Protein AF-A0A812JAU9-F1 (afdb_monomer)

Mean predicted aligned error: 12.23 Å

Sequence (195 aa):
MDESQRGIEGPLLQGIVLVNVAEMLPPRCAMQLSHWSRSARLAVASAGQHLDLGSGCVSGKKTCITWRERLLEMEMQSQLLTKLLSGGSLTKNECKRVCTAAARHLRREENIVALTAPVVVVGSLRGELQDLLTIFRISGPVPETSYLFLGDYTVSGPDPCGTLVLLLLLKARFPSRVTLLRGRHEQRQMTQEGA

Nearest PDB structures (foldseek):
  8rbx-assembly1_q  TM=9.673E-01  e=9.646E-10  Homo sapiens
  7k36-assembly1_C  TM=9.483E-01  e=9.093E-10  Homo sapiens
  3p71-assembly1_C  TM=9.468E-01  e=2.206E-09  Homo sapiens
  7nzm-assembly1_B  TM=9.480E-01  e=9.110E-09  Oryctolagus cuniculus
  6zeg-assembly1_A  TM=8.879E-01  e=2.083E-08  Homo sapiens

pLDDT: mean 74.86, std 18.29, range [29.02, 94.19]

Solvent-accessible surface area (backbone atoms only — not comparable to full-atom values): 11662 Å² total; per-residue (Å²): 141,82,89,86,82,78,83,77,90,60,68,92,63,73,71,70,58,69,82,54,71,79,80,56,60,55,68,61,64,67,63,39,61,90,74,54,50,74,65,60,52,49,52,51,61,70,40,46,89,40,44,39,77,86,67,21,23,51,71,86,41,77,75,50,84,28,72,67,57,52,49,54,53,51,50,52,51,51,55,52,47,54,40,46,74,74,72,46,83,79,52,73,68,56,49,53,50,37,51,54,50,20,50,59,53,62,73,71,53,62,97,74,79,89,81,72,82,76,66,48,78,40,65,70,52,32,4,41,47,67,58,56,55,48,48,36,66,74,67,44,50,72,79,85,36,28,38,39,37,56,22,32,45,65,76,77,33,94,38,25,64,61,33,48,51,52,52,32,40,47,30,51,74,37,58,92,36,35,44,79,45,81,32,76,57,79,35,76,72,61,62,58,78,77,112

Radius of gyration: 20.96 Å; Cα contacts (8 Å, |Δi|>4): 197; chains: 1; bounding box: 63×37×67 Å

Foldseek 3Di:
DDDPDDPPPDDLCPPVPPPDPVVDDDCCVVVVVVPDDPVVVVVCVVQVVQDDQPQCGGNNHNDDQHPVNVVVLLVLLSVVLVCLSVVHDDDPVSLVSLQVLLVVLVVPDDLDDDDDDDEDEAEAPQQAVVVVSVCCVVQHHPPVHAYEYAENQHHHYPGSPSRVSSLSSSCSNCVNRYHYDYDPCPDPVNVPVPD

Secondary structure (DSSP, 8-state):
-----------TTTT-----GGGS--HHHHTTGGG--HHHHHHHHHHTTTEETTTTEETTEE-S--HHHHHHHHHHHHHHHHHHHTTPPPPHHHHHHHHHHHHHHHTTS-SS---PSSEEEE---TT-HHHHHHHHHHH--TTTSEEEE-S--SSS-S-HHHHHHHHHHHHHH-TTTEEE---STTSHHHHHTT-

Structure (mmCIF, N/CA/C/O backbone):
data_AF-A0A812JAU9-F1
#
_entry.id   AF-A0A812JAU9-F1
#
loop_
_atom_site.group_PDB
_atom_site.id
_atom_site.type_symbol
_atom_site.label_atom_id
_atom_site.label_alt_id
_atom_site.label_comp_id
_atom_site.label_asym_id
_atom_site.label_entity_id
_atom_site.label_seq_id
_atom_site.pdbx_PDB_ins_code
_atom_site.Cartn_x
_atom_site.Cartn_y
_atom_site.Cartn_z
_atom_site.occupancy
_atom_site.B_iso_or_equiv
_atom_site.auth_seq_id
_atom_site.auth_comp_id
_atom_site.auth_asym_id
_atom_site.auth_atom_id
_atom_site.pdbx_PDB_model_num
ATOM 1 N N . MET A 1 1 ? 15.087 12.339 -36.860 1.00 34.94 1 MET A N 1
ATOM 2 C CA . MET A 1 1 ? 15.530 13.637 -36.313 1.00 34.94 1 MET A CA 1
ATOM 3 C C . MET A 1 1 ? 14.503 14.631 -36.822 1.00 34.94 1 MET A C 1
ATOM 5 O O . MET A 1 1 ? 14.448 14.816 -38.021 1.00 34.94 1 MET A O 1
ATOM 9 N N . ASP A 1 2 ? 13.557 15.151 -36.062 1.00 30.41 2 ASP A N 1
ATOM 10 C CA . ASP A 1 2 ? 13.504 15.416 -34.632 1.00 30.41 2 ASP A CA 1
ATOM 11 C C . ASP A 1 2 ? 12.015 15.613 -34.282 1.00 30.41 2 ASP A C 1
ATOM 13 O O . ASP A 1 2 ? 11.337 16.397 -34.942 1.00 30.41 2 ASP A O 1
ATOM 17 N N . GLU A 1 3 ? 11.484 14.862 -33.318 1.00 29.02 3 GLU A N 1
ATOM 18 C CA . GLU A 1 3 ? 10.102 15.017 -32.829 1.00 29.02 3 GLU A CA 1
ATOM 19 C C . GLU A 1 3 ? 10.104 15.167 -31.298 1.00 29.02 3 GLU A C 1
ATOM 21 O O . GLU A 1 3 ? 9.250 14.655 -30.578 1.00 29.02 3 GLU A O 1
ATOM 26 N N . SER A 1 4 ? 11.112 15.878 -30.783 1.00 37.53 4 SER A N 1
ATOM 27 C CA . SER A 1 4 ? 11.196 16.284 -29.382 1.00 37.53 4 SER A CA 1
ATOM 28 C C . SER A 1 4 ? 10.670 17.706 -29.238 1.00 37.53 4 SER A C 1
ATOM 30 O O . SER A 1 4 ? 11.412 18.643 -29.497 1.00 37.53 4 SER A O 1
ATOM 32 N N . GLN A 1 5 ? 9.397 17.860 -28.850 1.00 38.12 5 GLN A N 1
ATOM 33 C CA . GLN A 1 5 ? 8.854 18.976 -28.043 1.00 38.12 5 GLN A CA 1
ATOM 34 C C . GLN A 1 5 ? 7.314 18.944 -28.029 1.00 38.12 5 GLN A C 1
ATOM 36 O O . GLN A 1 5 ? 6.627 19.785 -28.602 1.00 38.12 5 GLN A O 1
ATOM 41 N N . ARG A 1 6 ? 6.741 17.978 -27.309 1.00 32.03 6 ARG A N 1
ATOM 42 C CA . ARG A 1 6 ? 5.454 18.183 -26.625 1.00 32.03 6 ARG A CA 1
ATOM 43 C C . ARG A 1 6 ? 5.623 17.744 -25.179 1.00 32.03 6 ARG A C 1
ATOM 45 O O . ARG A 1 6 ? 5.208 16.660 -24.787 1.00 32.03 6 ARG A O 1
ATOM 52 N N . GLY A 1 7 ? 6.303 18.586 -24.404 1.00 31.39 7 GLY A N 1
ATOM 53 C CA . GLY A 1 7 ? 6.261 18.519 -22.948 1.00 31.39 7 GLY A CA 1
ATOM 54 C C . GLY A 1 7 ? 4.857 18.902 -22.504 1.00 31.39 7 GLY A C 1
ATOM 55 O O . GLY A 1 7 ? 4.537 20.078 -22.382 1.00 31.39 7 GLY A O 1
ATOM 56 N N . ILE A 1 8 ? 3.993 17.900 -22.368 1.00 38.84 8 ILE A N 1
ATOM 57 C CA . ILE A 1 8 ? 2.648 18.046 -21.824 1.00 38.84 8 ILE A CA 1
ATOM 58 C C . ILE A 1 8 ? 2.821 18.235 -20.314 1.00 38.84 8 ILE A C 1
ATOM 60 O O . ILE A 1 8 ? 2.934 17.268 -19.563 1.00 38.84 8 ILE A O 1
ATOM 64 N N . GLU A 1 9 ? 2.892 19.491 -19.876 1.00 37.59 9 GLU A N 1
ATOM 65 C CA . GLU A 1 9 ? 2.750 19.867 -18.469 1.00 37.59 9 GLU A CA 1
ATOM 66 C C . GLU A 1 9 ? 1.295 19.635 -18.044 1.00 37.59 9 GLU A C 1
ATOM 68 O O . GLU A 1 9 ? 0.439 20.513 -18.115 1.00 37.59 9 GLU A O 1
ATOM 73 N N . GLY A 1 10 ? 0.993 18.397 -17.663 1.00 43.00 10 GLY A N 1
ATOM 74 C CA . GLY A 1 10 ? -0.295 18.006 -17.108 1.00 43.00 10 GLY A CA 1
ATOM 75 C C . GLY A 1 10 ? -0.146 17.500 -15.673 1.00 43.00 10 GLY A C 1
ATOM 76 O O . GLY A 1 10 ? 0.847 16.842 -15.357 1.00 43.00 10 GLY A O 1
ATOM 77 N N . PRO A 1 11 ? -1.152 17.748 -14.813 1.00 38.75 11 PRO A N 1
ATOM 78 C CA . PRO A 1 11 ? -1.451 17.042 -13.590 1.00 38.75 11 PRO A CA 1
ATOM 79 C C . PRO A 1 11 ? -0.808 15.679 -13.397 1.00 38.75 11 PRO A C 1
ATOM 81 O O . PRO A 1 11 ? -1.420 14.742 -13.900 1.00 38.75 11 PRO A O 1
ATOM 84 N N . LEU A 1 12 ? 0.329 15.505 -12.705 1.00 48.12 12 LEU A N 1
ATOM 85 C CA . LEU A 1 12 ? 0.995 14.189 -12.676 1.00 48.12 12 LEU A CA 1
ATOM 86 C C . LEU A 1 12 ? 0.082 13.039 -12.232 1.00 48.12 12 LEU A C 1
ATOM 88 O O . LEU A 1 12 ? 0.349 11.911 -12.632 1.00 48.12 12 LEU A O 1
ATOM 92 N N . LEU A 1 13 ? -0.992 13.329 -11.484 1.00 46.22 13 LEU A N 1
ATOM 93 C CA . LEU A 1 13 ? -2.126 12.441 -11.227 1.00 46.22 13 LEU A CA 1
ATOM 94 C C . LEU A 1 13 ? -3.420 13.262 -11.025 1.00 46.22 13 LEU A C 1
ATOM 96 O O . LEU A 1 13 ? -3.903 13.408 -9.905 1.00 46.22 13 LEU A O 1
ATOM 100 N N . GLN A 1 14 ? -4.011 13.790 -12.104 1.00 40.31 14 GLN A N 1
ATOM 101 C CA . GLN A 1 14 ? -5.352 14.417 -12.066 1.00 40.31 14 GLN A CA 1
ATOM 102 C C . GLN A 1 14 ? -6.484 13.438 -11.677 1.00 40.31 14 GLN A C 1
ATOM 104 O O . GLN A 1 14 ? -7.593 13.882 -11.404 1.00 40.31 14 GLN A O 1
ATOM 109 N N . GLY A 1 15 ? -6.206 12.128 -11.617 1.00 39.31 15 GLY A N 1
ATOM 110 C CA . GLY A 1 15 ? -7.164 11.064 -11.290 1.00 39.31 15 GLY A CA 1
ATOM 111 C C . GLY A 1 15 ? -7.141 10.560 -9.842 1.00 39.31 15 GLY A C 1
ATOM 112 O O . GLY A 1 15 ? -8.012 9.782 -9.474 1.00 39.31 15 GLY A O 1
ATOM 113 N N . ILE A 1 16 ? -6.236 11.035 -8.970 1.00 42.81 16 ILE A N 1
ATOM 114 C CA . ILE A 1 16 ? -6.429 10.873 -7.509 1.00 42.81 16 ILE A CA 1
ATOM 115 C C . ILE A 1 16 ? -7.406 11.965 -7.048 1.00 42.81 16 ILE A C 1
ATOM 117 O O . ILE A 1 16 ? -7.156 12.745 -6.130 1.00 42.81 16 ILE A O 1
ATOM 121 N N . VAL A 1 17 ? -8.538 12.072 -7.739 1.00 38.12 17 VAL A N 1
ATOM 122 C CA . VAL A 1 17 ? -9.690 12.772 -7.200 1.00 38.12 17 VAL A CA 1
ATOM 123 C C . VAL A 1 17 ? -10.157 11.890 -6.059 1.00 38.12 17 VAL A C 1
ATOM 125 O O . VAL A 1 17 ? -10.558 10.752 -6.286 1.00 38.12 17 VAL A O 1
ATOM 128 N N . LEU A 1 18 ? -9.984 12.402 -4.836 1.00 39.22 18 LEU A N 1
ATOM 129 C CA . LEU A 1 18 ? -10.716 12.042 -3.623 1.00 39.22 18 LEU A CA 1
ATOM 130 C C . LEU A 1 18 ? -11.689 10.890 -3.869 1.00 39.22 18 LEU A C 1
ATOM 132 O O . LEU A 1 18 ? -12.801 11.126 -4.343 1.00 39.22 18 LEU A O 1
ATOM 136 N N . VAL A 1 19 ? -11.284 9.655 -3.540 1.00 37.81 19 VAL A N 1
ATOM 137 C CA . VAL A 1 19 ? -12.273 8.589 -3.368 1.00 37.81 19 VAL A CA 1
ATOM 138 C C . VAL A 1 19 ? -13.296 9.155 -2.415 1.00 37.81 19 VAL A C 1
ATOM 140 O O . VAL A 1 19 ? -12.980 9.513 -1.275 1.00 37.81 19 VAL A O 1
ATOM 143 N N . ASN A 1 20 ? -14.477 9.343 -2.980 1.00 35.56 20 ASN A N 1
ATOM 144 C CA . ASN A 1 20 ? -15.543 10.116 -2.416 1.00 35.56 20 ASN A CA 1
ATOM 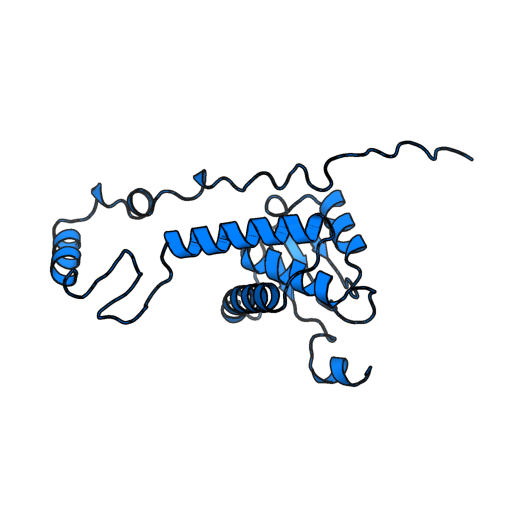145 C C . ASN A 1 20 ? -15.782 9.573 -1.007 1.00 35.56 20 ASN A C 1
ATOM 147 O O . ASN A 1 20 ? -16.047 8.383 -0.829 1.00 35.56 20 ASN A O 1
ATOM 151 N N . VAL A 1 21 ? -15.726 10.440 0.004 1.00 41.38 21 VAL A N 1
ATOM 152 C CA . VAL A 1 21 ? -16.226 10.105 1.349 1.00 41.38 21 VAL A CA 1
ATOM 153 C C . VAL A 1 21 ? -17.669 9.559 1.251 1.00 41.38 21 VAL A C 1
ATOM 155 O O . VAL A 1 21 ? -18.113 8.817 2.120 1.00 41.38 21 VAL A O 1
ATOM 158 N N . ALA A 1 22 ? -18.362 9.846 0.139 1.00 33.91 22 ALA A N 1
ATOM 159 C CA . ALA A 1 22 ? -19.663 9.322 -0.250 1.00 33.91 22 ALA A CA 1
ATOM 160 C C . ALA A 1 22 ? -19.777 7.789 -0.414 1.00 33.91 22 ALA A C 1
ATOM 162 O O . ALA A 1 22 ? -20.894 7.292 -0.307 1.00 33.91 22 ALA A O 1
ATOM 163 N N . GLU A 1 23 ? -18.698 7.016 -0.619 1.00 39.78 23 GLU A N 1
ATOM 164 C CA . GLU A 1 23 ? -18.815 5.539 -0.590 1.00 39.78 23 GLU A CA 1
ATOM 165 C C . GLU A 1 23 ? -18.974 4.983 0.837 1.00 39.78 23 GLU A C 1
ATOM 167 O O . GLU A 1 23 ? -19.338 3.822 1.026 1.00 39.78 23 GLU A O 1
ATOM 172 N N . MET A 1 24 ? -18.757 5.806 1.868 1.00 46.34 24 MET A N 1
ATOM 173 C CA . MET A 1 24 ? -18.984 5.416 3.254 1.00 46.34 24 MET A CA 1
ATOM 174 C C . MET A 1 24 ? -20.307 5.991 3.747 1.00 46.34 24 MET A C 1
ATOM 176 O O . MET A 1 24 ? -20.386 7.114 4.245 1.00 46.34 24 MET A O 1
ATOM 180 N N . LEU A 1 25 ? -21.360 5.173 3.649 1.00 44.84 25 LEU A N 1
ATOM 181 C CA . LEU A 1 25 ? -22.587 5.370 4.419 1.00 44.84 25 LEU A CA 1
ATOM 182 C C . LEU A 1 25 ? -22.202 5.694 5.876 1.00 44.84 25 LEU A C 1
ATOM 184 O O . LEU A 1 25 ? -21.430 4.936 6.475 1.00 44.84 25 LEU A O 1
ATOM 188 N N . PRO A 1 26 ? -22.730 6.778 6.479 1.00 48.69 26 PRO A N 1
ATOM 189 C CA . PRO A 1 26 ? -22.529 7.054 7.896 1.00 48.69 26 PRO A CA 1
ATOM 190 C C . PRO A 1 26 ? -22.822 5.788 8.710 1.00 48.69 26 PRO A C 1
ATOM 192 O O . PRO A 1 26 ? -23.756 5.067 8.349 1.00 48.69 26 PRO A O 1
ATOM 195 N N . PRO A 1 27 ? -22.126 5.509 9.830 1.00 51.91 27 PRO A N 1
ATOM 196 C CA . PRO A 1 27 ? -22.365 4.304 10.628 1.00 51.91 27 PRO A CA 1
ATOM 197 C C . PRO A 1 27 ? -23.840 4.093 10.976 1.00 51.91 27 PRO A C 1
ATOM 199 O O . PRO A 1 27 ? -24.288 2.961 11.073 1.00 51.91 27 PRO A O 1
ATOM 202 N N . ARG A 1 28 ? -24.627 5.170 11.095 1.00 50.56 28 ARG A N 1
ATOM 203 C CA . ARG A 1 28 ? -26.080 5.087 11.298 1.00 50.56 28 ARG A CA 1
ATOM 204 C C . ARG A 1 28 ? -26.827 4.450 10.119 1.00 50.56 28 ARG A C 1
ATOM 206 O O . ARG A 1 28 ? -27.737 3.659 10.356 1.00 50.56 28 ARG A O 1
ATOM 213 N N . CYS A 1 29 ? -26.439 4.777 8.888 1.00 45.62 29 CYS A N 1
ATOM 214 C CA . CYS A 1 29 ? -27.017 4.227 7.664 1.00 45.62 29 CYS A CA 1
ATOM 215 C C . CYS A 1 29 ? -26.462 2.828 7.359 1.00 45.62 29 CYS A C 1
ATOM 217 O O . CYS A 1 29 ? -27.238 1.939 7.029 1.00 45.62 29 CYS A O 1
ATOM 219 N N . ALA A 1 30 ? -25.155 2.604 7.551 1.00 53.41 30 ALA A N 1
ATOM 220 C CA . ALA A 1 30 ? -24.533 1.287 7.380 1.00 53.41 30 ALA A CA 1
ATOM 221 C C . ALA A 1 30 ? -25.034 0.260 8.412 1.00 53.41 30 ALA A C 1
ATOM 223 O O . ALA A 1 30 ? -25.255 -0.898 8.075 1.00 53.41 30 ALA A O 1
ATOM 224 N N . MET A 1 31 ? -25.259 0.681 9.663 1.00 55.97 31 MET A N 1
ATOM 225 C CA . MET A 1 31 ? -25.824 -0.185 10.704 1.00 55.97 31 MET A CA 1
ATOM 226 C C . MET A 1 31 ? -27.353 -0.258 10.677 1.00 55.97 31 MET A C 1
ATOM 228 O O . MET A 1 31 ? -27.911 -0.985 11.494 1.00 55.97 31 MET A O 1
ATOM 232 N N . GLN A 1 32 ? -28.040 0.486 9.798 1.00 61.34 32 GLN A N 1
ATOM 233 C CA . GLN A 1 32 ? -29.505 0.477 9.705 1.00 61.34 32 GLN A CA 1
ATOM 234 C C . GLN A 1 32 ? -30.191 0.656 11.076 1.00 61.34 32 GLN A C 1
ATOM 236 O O . GLN A 1 32 ? -31.134 -0.058 11.408 1.00 61.34 32 GLN A O 1
ATOM 241 N N . LEU A 1 33 ? -29.717 1.594 11.910 1.00 56.34 33 LEU A N 1
ATOM 242 C CA . LEU A 1 33 ? -30.161 1.734 13.315 1.00 56.34 33 LEU A CA 1
ATOM 243 C C . LEU A 1 33 ? -31.684 1.933 13.474 1.00 56.34 33 LEU A C 1
ATOM 245 O O . LEU A 1 33 ? -32.255 1.585 14.510 1.00 56.34 33 LEU A O 1
ATOM 249 N N . SER A 1 34 ? -32.354 2.456 12.445 1.00 60.12 34 SER A N 1
ATOM 250 C CA . SER A 1 34 ? -33.817 2.555 12.349 1.00 60.12 34 SER A CA 1
ATOM 251 C C . SER A 1 34 ? -34.521 1.189 12.359 1.00 60.12 34 SER A C 1
ATOM 253 O O . SER A 1 34 ? -35.609 1.067 12.919 1.00 60.12 34 SER A O 1
ATOM 255 N N . HIS A 1 35 ? -33.887 0.152 11.808 1.00 64.38 35 HIS A N 1
ATOM 256 C CA . HIS A 1 35 ? -34.428 -1.203 11.646 1.00 64.38 35 HIS A CA 1
ATOM 257 C C . HIS A 1 35 ? -34.080 -2.149 12.801 1.00 64.38 35 HIS A C 1
ATOM 259 O O . HIS A 1 35 ? -34.503 -3.303 12.806 1.00 64.38 35 HIS A O 1
ATOM 265 N N . TRP A 1 36 ? -33.320 -1.685 13.795 1.00 69.56 36 TRP A N 1
ATOM 266 C CA . TRP A 1 36 ? -32.943 -2.531 14.923 1.00 69.56 36 TRP A CA 1
ATOM 267 C C . TRP A 1 36 ? -34.173 -3.005 15.695 1.00 69.56 36 TRP A C 1
ATOM 269 O O . TRP A 1 36 ? -35.093 -2.232 15.981 1.00 69.56 36 TRP A O 1
ATOM 279 N N . SER A 1 37 ? -34.172 -4.282 16.081 1.00 75.19 37 SER A N 1
ATOM 280 C CA . SER A 1 37 ? -35.208 -4.825 16.953 1.00 75.19 37 SER A CA 1
ATOM 281 C C . SER A 1 37 ? -35.209 -4.087 18.298 1.00 75.19 37 SER A C 1
ATOM 283 O O . SER A 1 37 ? -34.190 -3.551 18.753 1.00 75.19 37 SER A O 1
ATOM 285 N N . ARG A 1 38 ? -36.367 -4.057 18.970 1.00 71.62 38 ARG A N 1
ATOM 286 C CA . ARG A 1 38 ? -36.499 -3.443 20.303 1.00 71.62 38 ARG A CA 1
ATOM 287 C C . ARG A 1 38 ? -35.478 -4.024 21.292 1.00 71.62 38 ARG A C 1
ATOM 289 O O . ARG A 1 38 ? -34.911 -3.273 22.078 1.00 71.62 38 ARG A O 1
ATOM 296 N N . SER A 1 39 ? -35.195 -5.320 21.190 1.00 71.50 39 SER A N 1
ATOM 297 C CA . SER A 1 39 ? -34.214 -6.041 22.006 1.00 71.50 39 SER A CA 1
ATOM 298 C C . SER A 1 39 ? -32.786 -5.541 21.780 1.00 71.50 39 SER A C 1
ATOM 300 O O . SER A 1 39 ? -32.069 -5.295 22.744 1.00 71.50 39 SER A O 1
ATOM 302 N N . ALA A 1 40 ? -32.384 -5.316 20.525 1.00 67.75 40 ALA A N 1
ATOM 303 C CA . ALA A 1 40 ? -31.050 -4.812 20.201 1.00 67.75 40 ALA A CA 1
ATOM 304 C C . ALA A 1 40 ? -30.847 -3.370 20.702 1.00 67.75 40 ALA A C 1
ATOM 306 O O . ALA A 1 40 ? -29.791 -3.038 21.238 1.00 67.75 40 ALA A O 1
ATOM 307 N N . ARG A 1 41 ? -31.885 -2.524 20.610 1.00 69.62 41 ARG A N 1
ATOM 308 C CA . ARG A 1 41 ? -31.857 -1.166 21.180 1.00 69.62 41 ARG A CA 1
ATOM 309 C C . ARG A 1 41 ? -31.737 -1.175 22.704 1.00 69.62 41 ARG A C 1
ATOM 311 O O . ARG A 1 41 ? -30.939 -0.417 23.246 1.00 69.62 41 ARG A O 1
ATOM 318 N N . LEU A 1 42 ? -32.495 -2.035 23.388 1.00 70.25 42 LEU A N 1
ATOM 319 C CA . LEU A 1 42 ? -32.425 -2.169 24.846 1.00 70.25 42 LEU A CA 1
ATOM 320 C C . LEU A 1 42 ? -31.075 -2.730 25.307 1.00 70.25 42 LEU A C 1
ATOM 322 O O . LEU A 1 42 ? -30.547 -2.238 26.294 1.00 70.25 42 LEU A O 1
ATOM 326 N N . ALA A 1 43 ? -30.489 -3.677 24.570 1.00 69.06 43 ALA A N 1
ATOM 327 C CA . ALA A 1 43 ? -29.162 -4.216 24.864 1.00 69.06 43 ALA A CA 1
ATOM 328 C C . ALA A 1 43 ? -28.055 -3.153 24.743 1.00 69.06 43 ALA A C 1
ATOM 330 O O . ALA A 1 43 ? -27.166 -3.086 25.589 1.00 69.06 43 ALA A O 1
ATOM 331 N N . VAL A 1 44 ? -28.116 -2.280 23.729 1.00 69.94 44 VAL A N 1
ATOM 332 C CA . VAL A 1 44 ? -27.178 -1.147 23.607 1.00 69.94 44 VAL A CA 1
ATOM 333 C C . VAL A 1 44 ? -27.414 -0.115 24.707 1.00 69.94 44 VAL A C 1
ATOM 335 O O . VAL A 1 44 ? -26.452 0.386 25.280 1.00 69.94 44 VAL A O 1
ATOM 338 N N . ALA A 1 45 ? -28.674 0.176 25.045 1.00 68.44 45 ALA A N 1
ATOM 339 C CA . ALA A 1 45 ? -29.009 1.093 26.132 1.00 68.44 45 ALA A CA 1
ATOM 340 C C . ALA A 1 45 ? -28.539 0.564 27.500 1.00 68.44 45 ALA A C 1
ATOM 342 O O . ALA A 1 45 ? -27.982 1.328 28.284 1.00 68.44 45 ALA A O 1
ATOM 343 N N . SER A 1 46 ? -28.683 -0.740 27.766 1.00 67.31 46 SER A N 1
ATOM 344 C CA . SER A 1 46 ? -28.175 -1.374 28.988 1.00 67.31 46 SER A CA 1
ATOM 345 C C . SER A 1 46 ? -26.650 -1.454 29.004 1.00 67.31 46 SER A C 1
ATOM 347 O O . SER A 1 46 ? -26.037 -1.296 30.054 1.00 67.31 46 SER A O 1
ATOM 349 N N . ALA A 1 47 ? -26.021 -1.652 27.841 1.00 66.62 47 ALA A N 1
ATOM 350 C CA . ALA A 1 47 ? -24.569 -1.611 27.703 1.00 66.62 47 ALA A CA 1
ATOM 351 C C . ALA A 1 47 ? -24.000 -0.185 27.798 1.00 66.62 47 ALA A C 1
ATOM 353 O O . ALA A 1 47 ? -22.803 -0.039 28.024 1.00 66.62 47 ALA A O 1
ATOM 354 N N . GLY A 1 48 ? -24.825 0.860 27.663 1.00 64.12 48 GLY A N 1
ATOM 355 C CA . GLY A 1 48 ? -24.400 2.262 27.590 1.00 64.12 48 GLY A CA 1
ATOM 356 C C . GLY A 1 48 ? -23.579 2.762 28.784 1.00 64.12 48 GLY A C 1
ATOM 357 O O . GLY A 1 48 ? -22.788 3.681 28.617 1.00 64.12 48 GLY A O 1
ATOM 358 N N . GLN A 1 49 ? -23.687 2.132 29.961 1.00 66.12 49 GLN A N 1
ATOM 359 C CA . GLN A 1 49 ? -22.832 2.455 31.118 1.00 66.12 49 GLN A CA 1
ATOM 360 C C . GLN A 1 49 ? -21.373 1.999 30.938 1.00 66.12 49 GLN A C 1
ATOM 362 O O . GLN A 1 49 ? -20.467 2.557 31.549 1.00 66.12 49 GLN A O 1
ATOM 367 N N . HIS A 1 50 ? -21.138 1.009 30.075 1.00 69.62 50 HIS A N 1
ATOM 368 C CA . HIS A 1 50 ? -19.814 0.479 29.757 1.00 69.62 50 HIS A CA 1
ATOM 369 C C . HIS A 1 50 ? -19.415 0.710 28.290 1.00 69.62 50 HIS A C 1
ATOM 371 O O . HIS A 1 50 ? -18.265 0.472 27.947 1.00 69.62 50 HIS A O 1
ATOM 377 N N . LEU A 1 51 ? -20.309 1.154 27.406 1.00 67.19 51 LEU A N 1
ATOM 378 C CA . LEU A 1 51 ? -20.069 1.236 25.963 1.00 67.19 51 LEU A CA 1
ATOM 379 C C . LEU A 1 51 ? -19.925 2.694 25.501 1.00 67.19 51 LEU A C 1
ATOM 381 O O . LEU A 1 51 ? -20.916 3.413 25.395 1.00 67.19 51 LEU A O 1
ATOM 385 N N . ASP A 1 52 ? -18.710 3.111 25.147 1.00 69.94 52 ASP A N 1
ATOM 386 C CA . ASP A 1 52 ? -18.461 4.398 24.493 1.00 69.94 52 ASP A CA 1
ATOM 387 C C . ASP A 1 52 ? -18.244 4.198 22.987 1.00 69.94 52 ASP A C 1
ATOM 389 O O . ASP A 1 52 ? -17.153 3.872 22.510 1.00 69.94 52 ASP A O 1
ATOM 393 N N . LEU A 1 53 ? -19.313 4.420 22.220 1.00 65.38 53 LEU A N 1
ATOM 394 C CA . LEU A 1 53 ? -19.307 4.337 20.758 1.00 65.38 53 LEU A CA 1
ATOM 395 C C . LEU A 1 53 ? -18.474 5.448 20.093 1.00 65.38 53 LEU A C 1
ATOM 397 O O . LEU A 1 53 ? -18.038 5.276 18.954 1.00 65.38 53 LEU A O 1
ATOM 401 N N . GLY A 1 54 ? -18.259 6.581 20.772 1.00 66.75 54 GLY A N 1
ATOM 402 C CA . GLY A 1 54 ? -17.496 7.715 20.247 1.00 66.75 54 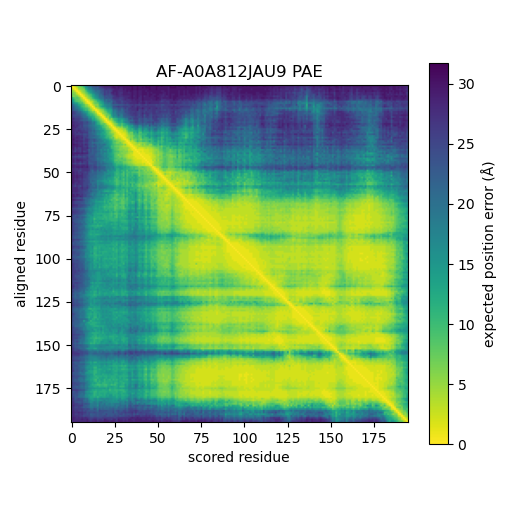GLY A CA 1
ATOM 403 C C . GLY A 1 54 ? -15.991 7.452 20.220 1.00 66.75 54 GLY A C 1
ATOM 404 O O . GLY A 1 54 ? -15.307 7.895 19.295 1.00 66.75 54 GLY A O 1
ATOM 405 N N . SER A 1 55 ? -15.497 6.686 21.195 1.00 67.56 55 SER A N 1
ATOM 406 C CA . SER A 1 55 ? -14.093 6.269 21.307 1.00 67.56 55 SER A CA 1
ATOM 407 C C . SER A 1 55 ? -13.844 4.793 20.957 1.00 67.56 55 SER A C 1
ATOM 409 O O . SER A 1 55 ? -12.690 4.368 20.890 1.00 67.56 55 SER A O 1
ATOM 411 N N . GLY A 1 56 ? -14.899 4.007 20.703 1.00 71.19 56 GLY A N 1
ATOM 412 C CA . GLY A 1 56 ? -14.790 2.575 20.397 1.00 71.19 56 GLY A CA 1
ATOM 413 C C . GLY A 1 56 ? -14.380 1.734 21.612 1.00 71.19 56 GLY A C 1
ATOM 414 O O . GLY A 1 56 ? -13.731 0.686 21.474 1.00 71.19 56 GLY A O 1
ATOM 415 N N . CYS A 1 57 ? -14.707 2.211 22.814 1.00 75.75 57 CYS A N 1
ATOM 416 C CA . CYS A 1 57 ? -14.301 1.593 24.068 1.00 75.75 57 CYS A CA 1
ATOM 417 C C . CYS A 1 57 ? -15.441 0.802 24.711 1.00 75.75 57 CYS A C 1
ATOM 419 O O . CYS A 1 57 ? -16.587 1.244 24.749 1.00 75.75 57 CYS A O 1
ATOM 421 N N . VAL A 1 58 ? -15.098 -0.360 25.269 1.00 77.81 58 VAL A N 1
ATOM 422 C CA . VAL A 1 58 ? -15.984 -1.160 26.121 1.00 77.81 58 VAL A CA 1
ATOM 423 C C . VAL A 1 58 ? -15.320 -1.310 27.483 1.00 77.81 58 VAL A C 1
ATOM 425 O O . VAL A 1 58 ? -14.201 -1.807 27.592 1.00 77.81 58 VAL A O 1
ATOM 428 N N . SER A 1 59 ? -15.988 -0.835 28.527 1.00 79.56 59 SER A N 1
ATOM 429 C CA . SER A 1 59 ? -15.518 -0.770 29.908 1.00 79.56 59 SER A CA 1
ATOM 430 C C . SER A 1 59 ? -14.121 -0.144 30.033 1.00 79.56 59 SER A C 1
ATOM 432 O O . SER A 1 59 ? -13.251 -0.678 30.720 1.00 79.56 59 SER A O 1
ATOM 434 N N . GLY A 1 60 ? -13.879 0.953 29.304 1.00 75.94 60 GLY A N 1
ATOM 435 C CA . GLY A 1 60 ? -12.595 1.668 29.275 1.00 75.94 60 GLY A CA 1
ATOM 436 C C . GLY A 1 60 ? -11.491 1.009 28.435 1.00 75.94 60 GLY A C 1
ATOM 437 O O . GLY A 1 60 ? -10.420 1.589 28.280 1.00 75.94 60 GLY A O 1
ATOM 438 N N . LYS A 1 61 ? -11.727 -0.176 27.854 1.00 77.19 61 LYS A N 1
ATOM 439 C CA . LYS A 1 61 ? -10.778 -0.839 26.947 1.00 77.19 61 LYS A CA 1
ATOM 440 C C . LYS A 1 61 ? -11.123 -0.514 25.501 1.00 77.19 61 LYS A C 1
ATOM 442 O O . LYS A 1 61 ? -12.253 -0.738 25.071 1.00 77.19 61 LYS A O 1
ATOM 447 N N . LYS A 1 62 ? -10.144 -0.036 24.731 1.00 77.19 62 LYS A N 1
ATOM 448 C CA . LYS A 1 62 ? -10.320 0.203 23.296 1.00 77.19 62 LYS A CA 1
ATOM 449 C C . LYS A 1 62 ? -10.444 -1.131 22.568 1.00 77.19 62 LYS A C 1
ATOM 451 O O . LYS A 1 62 ? -9.497 -1.913 22.537 1.00 77.19 62 LYS A O 1
ATOM 456 N N . THR A 1 63 ? -11.618 -1.388 22.006 1.00 76.81 63 THR A N 1
ATOM 457 C CA . THR A 1 63 ? -11.919 -2.658 21.324 1.00 76.81 63 THR A CA 1
ATOM 458 C C . THR A 1 63 ? -11.892 -2.513 19.810 1.00 76.81 63 THR A C 1
ATOM 460 O O . THR A 1 63 ? -11.487 -3.438 19.109 1.00 76.81 63 THR A O 1
ATOM 463 N N . CYS A 1 64 ? -12.266 -1.341 19.293 1.00 70.62 64 CYS A N 1
ATOM 464 C CA . CYS A 1 64 ? -12.326 -1.072 17.865 1.00 70.62 64 CYS A CA 1
ATOM 465 C C . CYS A 1 64 ? -11.820 0.336 17.524 1.00 70.62 64 CYS A C 1
ATOM 467 O O . CYS A 1 64 ? -11.693 1.211 18.380 1.00 70.62 64 CYS A O 1
ATOM 469 N N . ILE A 1 65 ? -11.484 0.529 16.248 1.00 74.31 65 ILE A N 1
ATOM 470 C CA . ILE A 1 65 ? -11.207 1.850 15.677 1.00 74.31 65 ILE A CA 1
ATOM 471 C C . ILE A 1 65 ? -12.553 2.437 15.263 1.00 74.31 65 ILE A C 1
ATOM 473 O O . ILE A 1 65 ? -13.342 1.755 14.605 1.00 74.31 65 ILE A O 1
ATOM 477 N N . THR A 1 66 ? -12.823 3.685 15.634 1.00 78.62 66 THR A N 1
ATOM 478 C CA . THR A 1 66 ? -14.079 4.331 15.238 1.00 78.62 66 THR A CA 1
ATOM 479 C C . THR A 1 66 ? -14.016 4.830 13.800 1.00 78.62 66 THR A C 1
ATOM 481 O O . THR A 1 66 ? -12.945 5.088 13.250 1.00 78.62 66 THR A O 1
ATOM 484 N N . TRP A 1 67 ? -15.181 5.032 13.182 1.00 71.06 67 TRP A N 1
ATOM 485 C CA . TRP A 1 67 ? -15.265 5.626 11.844 1.00 71.06 67 TRP A CA 1
ATOM 486 C C . TRP A 1 67 ? -14.584 6.991 11.772 1.00 71.06 67 TRP A C 1
ATOM 488 O O . TRP A 1 67 ? -13.895 7.280 10.801 1.00 71.06 67 TRP A O 1
ATOM 498 N N . ARG A 1 68 ? -14.710 7.807 12.825 1.00 76.44 68 ARG A N 1
ATOM 499 C CA . ARG A 1 68 ? -14.042 9.110 12.911 1.00 76.44 68 ARG A CA 1
ATOM 500 C C . ARG A 1 68 ? -12.522 8.963 12.904 1.00 76.44 68 ARG A C 1
ATOM 502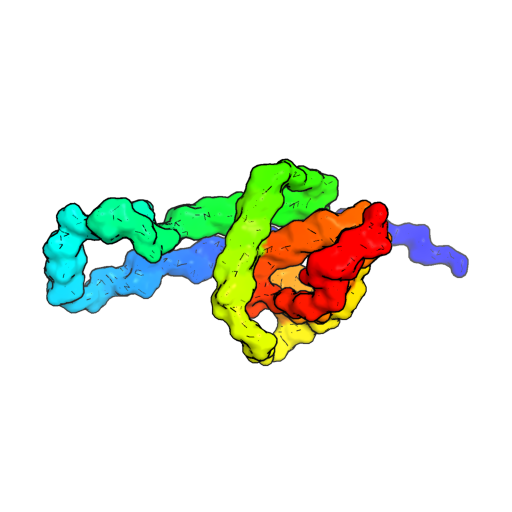 O O . ARG A 1 68 ? -11.850 9.660 12.153 1.00 76.44 68 ARG A O 1
ATOM 509 N N . GLU A 1 69 ? -11.979 8.059 13.715 1.00 78.44 69 GLU A N 1
ATOM 510 C CA . GLU A 1 69 ? -10.537 7.796 13.746 1.00 78.44 69 GLU A CA 1
ATOM 511 C C . GLU A 1 69 ? -10.031 7.253 12.410 1.00 78.44 69 GLU A C 1
ATOM 513 O O . GLU A 1 69 ? -8.982 7.677 11.931 1.00 78.44 69 GLU A O 1
ATOM 518 N N . ARG A 1 70 ? -10.798 6.360 11.775 1.00 82.06 70 ARG A N 1
ATOM 519 C CA . ARG A 1 70 ? -10.453 5.815 10.463 1.00 82.06 70 ARG A CA 1
ATOM 520 C C . ARG A 1 70 ? -10.477 6.886 9.371 1.00 82.06 70 ARG A C 1
ATOM 522 O O . ARG A 1 70 ? -9.564 6.912 8.552 1.00 82.06 70 ARG A O 1
ATOM 529 N N . LEU A 1 71 ? -11.463 7.784 9.385 1.00 82.88 71 LEU A N 1
ATOM 530 C CA . LEU A 1 71 ? -11.533 8.927 8.470 1.00 82.88 71 LEU A CA 1
ATOM 531 C C . LEU A 1 71 ? -10.331 9.861 8.652 1.00 82.88 71 LEU A C 1
ATOM 533 O O . LEU A 1 71 ? -9.708 10.239 7.667 1.00 82.88 71 LEU A O 1
ATOM 537 N N . LEU A 1 72 ? -9.951 10.169 9.895 1.00 83.94 72 LEU A N 1
ATOM 538 C CA . LEU A 1 72 ? -8.758 10.973 10.183 1.00 83.94 72 LEU A CA 1
ATOM 539 C C . LEU A 1 72 ? -7.462 10.277 9.732 1.00 83.94 72 LEU A C 1
ATOM 541 O O . LEU A 1 72 ? -6.570 10.936 9.198 1.00 83.94 72 LEU A O 1
ATOM 545 N N . GLU A 1 73 ? -7.346 8.954 9.913 1.00 84.94 73 GLU A N 1
ATOM 546 C CA . GLU A 1 73 ? -6.227 8.177 9.356 1.00 84.94 73 GLU A CA 1
ATOM 547 C C . GLU A 1 73 ? -6.190 8.280 7.822 1.00 84.94 73 GLU A C 1
ATOM 549 O O . GLU A 1 73 ? -5.121 8.506 7.258 1.00 84.94 73 GLU A O 1
ATOM 554 N N . MET A 1 74 ? -7.334 8.132 7.148 1.00 83.81 74 MET A N 1
ATOM 555 C CA . MET A 1 74 ? -7.443 8.178 5.683 1.00 83.81 74 MET A CA 1
ATOM 556 C C . MET A 1 74 ? -7.150 9.568 5.111 1.00 83.81 74 MET A C 1
ATOM 558 O O . MET A 1 74 ? -6.492 9.674 4.076 1.00 83.81 74 MET A O 1
ATOM 562 N N . GLU A 1 75 ? -7.604 10.625 5.780 1.00 86.94 75 GLU A N 1
ATOM 563 C CA . GLU A 1 75 ? -7.324 12.010 5.399 1.00 86.94 75 GLU A CA 1
ATOM 564 C C . GLU A 1 75 ? -5.824 12.294 5.494 1.00 86.94 75 GLU A C 1
ATOM 566 O O . GLU A 1 75 ? -5.201 12.714 4.521 1.00 86.94 75 GLU A O 1
ATOM 571 N N . MET A 1 76 ? -5.205 11.929 6.622 1.00 88.12 76 MET A N 1
ATOM 572 C CA . MET A 1 76 ? -3.755 12.021 6.776 1.00 88.12 76 MET A CA 1
ATOM 573 C C . MET A 1 76 ? -3.030 11.238 5.673 1.00 88.12 76 MET A C 1
ATOM 575 O O . MET A 1 76 ? -2.111 11.762 5.058 1.00 88.12 76 MET A O 1
ATOM 579 N N . GLN A 1 77 ? -3.424 9.993 5.396 1.00 89.44 77 GLN A N 1
ATOM 580 C CA . GLN A 1 77 ? -2.798 9.198 4.334 1.00 89.44 77 GLN A CA 1
ATOM 581 C C . GLN A 1 77 ? -2.909 9.871 2.962 1.00 89.44 77 GLN A C 1
ATOM 583 O O . GLN A 1 77 ? -1.962 9.814 2.184 1.00 89.44 77 GLN A O 1
ATOM 588 N N . SER A 1 78 ? -4.037 10.524 2.681 1.00 87.81 78 SER A N 1
ATOM 589 C CA . SER A 1 78 ? -4.258 11.241 1.423 1.00 87.81 78 SER A CA 1
ATOM 590 C C . SER A 1 78 ? -3.339 12.465 1.322 1.00 87.81 78 SER A C 1
ATOM 592 O O . SER A 1 78 ? -2.695 12.661 0.297 1.00 87.81 78 SER A O 1
ATOM 594 N N . GLN A 1 79 ? -3.166 13.217 2.413 1.00 88.56 79 GLN A N 1
ATOM 595 C CA . GLN A 1 79 ? -2.218 14.338 2.479 1.00 88.56 79 GLN A CA 1
ATOM 596 C C . GLN A 1 79 ? -0.762 13.884 2.295 1.00 88.56 79 GLN A C 1
ATOM 598 O O . GLN A 1 79 ? -0.005 14.505 1.549 1.00 88.56 79 GLN A O 1
ATOM 603 N N . LEU A 1 80 ? -0.370 12.778 2.937 1.00 90.00 80 LEU A N 1
ATOM 604 C CA . LEU A 1 80 ? 0.971 12.200 2.790 1.00 90.00 80 LEU A CA 1
ATOM 605 C C . LEU A 1 80 ? 1.223 11.703 1.363 1.00 90.00 80 LEU A C 1
ATOM 607 O O . LEU A 1 80 ? 2.341 11.827 0.867 1.00 90.00 80 LEU A O 1
ATOM 611 N N . LEU A 1 81 ? 0.193 11.172 0.700 1.00 89.06 81 LEU A N 1
ATOM 612 C CA . LEU A 1 81 ? 0.287 10.712 -0.680 1.00 89.06 81 LEU A CA 1
ATOM 613 C C . LEU A 1 81 ? 0.545 11.896 -1.611 1.00 89.06 81 LEU A C 1
ATOM 615 O O . LEU A 1 81 ? 1.514 11.869 -2.361 1.00 89.06 81 LEU A O 1
ATOM 619 N N . THR A 1 82 ? -0.245 12.966 -1.500 1.00 87.50 82 THR A N 1
ATOM 620 C CA . THR A 1 82 ? -0.033 14.196 -2.277 1.00 87.50 82 THR A CA 1
ATOM 621 C C . THR A 1 82 ? 1.366 14.768 -2.054 1.00 87.50 82 THR A C 1
ATOM 623 O O . THR A 1 82 ? 2.035 15.138 -3.015 1.00 87.50 82 THR A O 1
ATOM 626 N N . LYS A 1 83 ? 1.842 14.771 -0.803 1.00 88.12 83 LYS A N 1
ATOM 627 C CA . LYS A 1 83 ? 3.185 15.242 -0.435 1.00 88.12 83 LYS A CA 1
ATOM 628 C C . LYS A 1 83 ? 4.302 14.417 -1.083 1.00 88.12 83 LYS A C 1
ATOM 630 O O . LYS A 1 83 ? 5.270 14.995 -1.563 1.00 88.12 83 LYS A O 1
ATOM 635 N N . LEU A 1 84 ? 4.178 13.088 -1.115 1.00 86.38 84 LEU A N 1
ATOM 636 C CA . LEU A 1 84 ? 5.146 12.213 -1.791 1.00 86.38 84 LEU A CA 1
ATOM 637 C C . LEU A 1 84 ? 5.119 12.400 -3.313 1.00 86.38 84 LEU A C 1
ATOM 639 O O . LEU A 1 84 ? 6.166 12.451 -3.952 1.00 86.38 84 LEU A O 1
ATOM 643 N N . LEU A 1 85 ? 3.927 12.540 -3.895 1.00 83.56 85 LEU A N 1
ATOM 644 C CA . LEU A 1 85 ? 3.750 12.720 -5.338 1.00 83.56 85 LEU A CA 1
ATOM 645 C C . LEU A 1 85 ? 4.293 14.060 -5.842 1.00 83.56 85 LEU A C 1
ATOM 647 O O . LEU A 1 85 ? 4.769 14.136 -6.971 1.00 83.56 85 LEU A O 1
ATOM 651 N N . SER A 1 86 ? 4.268 15.102 -5.008 1.00 84.31 86 SER A N 1
ATOM 652 C CA . SER A 1 86 ? 4.894 16.392 -5.308 1.00 84.31 86 SER A CA 1
ATOM 653 C C . SER A 1 86 ? 6.419 16.398 -5.111 1.00 84.31 86 SER A C 1
ATOM 655 O O . SER A 1 86 ? 7.024 17.464 -5.153 1.00 84.31 86 SER A O 1
ATOM 657 N N . GLY A 1 87 ? 7.046 15.245 -4.842 1.00 81.62 87 GLY A N 1
ATOM 658 C CA . GLY A 1 87 ? 8.487 15.133 -4.581 1.00 81.62 87 GLY A CA 1
ATOM 659 C C . GLY A 1 87 ? 8.911 15.543 -3.165 1.00 81.62 87 GLY A C 1
ATOM 660 O O . GLY A 1 87 ? 10.088 15.790 -2.916 1.00 81.62 87 GLY A O 1
ATOM 661 N N . GLY A 1 88 ? 7.968 15.646 -2.225 1.00 82.44 88 GLY A N 1
ATOM 662 C CA . GLY A 1 88 ? 8.253 15.969 -0.830 1.00 82.44 88 GLY A CA 1
ATOM 663 C C . GLY A 1 88 ? 8.752 14.760 -0.034 1.00 82.44 88 GLY A C 1
ATOM 664 O O . GLY A 1 88 ? 8.336 13.628 -0.264 1.00 82.44 88 GLY A O 1
ATOM 665 N N . SER A 1 89 ? 9.603 15.007 0.964 1.00 82.75 89 SER A N 1
ATOM 666 C CA . SER A 1 89 ? 10.083 13.970 1.886 1.00 82.75 89 SER A CA 1
ATOM 667 C C . SER A 1 89 ? 9.202 13.856 3.136 1.00 82.75 89 SER A C 1
ATOM 669 O O . SER A 1 89 ? 8.611 14.836 3.605 1.00 82.75 89 SER A O 1
ATOM 671 N N . LEU A 1 90 ? 9.110 12.649 3.692 1.00 86.94 90 LEU A N 1
ATOM 672 C CA . LEU A 1 90 ? 8.329 12.358 4.890 1.00 86.94 90 LEU A CA 1
ATOM 673 C C . LEU A 1 90 ? 9.184 12.410 6.154 1.00 86.94 90 LEU A C 1
ATOM 675 O O . LEU A 1 90 ? 10.325 11.958 6.200 1.00 86.94 90 LEU A O 1
ATOM 679 N N . THR A 1 91 ? 8.596 12.927 7.228 1.00 91.06 91 THR A N 1
ATOM 680 C CA . THR A 1 91 ? 9.230 12.927 8.546 1.00 91.06 91 THR A CA 1
ATOM 681 C C . THR A 1 91 ? 9.268 11.514 9.129 1.00 91.06 91 THR A C 1
ATOM 683 O O . THR A 1 91 ? 8.402 10.676 8.869 1.00 91.06 91 THR A O 1
ATOM 686 N N . LYS A 1 92 ? 10.229 11.252 10.022 1.00 88.88 92 LYS A N 1
ATOM 687 C 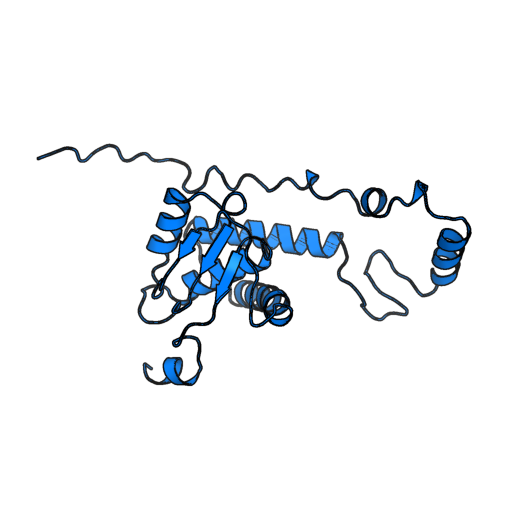CA . LYS A 1 92 ? 10.367 9.955 10.710 1.00 88.88 92 LYS A CA 1
ATOM 688 C C . LYS A 1 92 ? 9.073 9.500 11.401 1.00 88.88 92 LYS A C 1
ATOM 690 O O . LYS A 1 92 ? 8.754 8.311 11.402 1.00 88.88 92 LYS A O 1
ATOM 695 N N . ASN A 1 93 ? 8.319 10.441 11.971 1.00 91.19 93 ASN A N 1
ATOM 696 C CA . ASN A 1 93 ? 7.048 10.155 12.635 1.00 91.19 93 ASN A CA 1
ATOM 697 C C . ASN A 1 93 ? 5.951 9.775 11.634 1.00 91.19 93 ASN A C 1
ATOM 699 O O . ASN A 1 93 ? 5.226 8.811 11.879 1.00 91.19 93 ASN A O 1
ATOM 703 N N . GLU A 1 94 ? 5.849 10.479 10.504 1.00 91.06 94 GLU A N 1
ATOM 704 C CA . GLU A 1 94 ? 4.929 10.132 9.413 1.00 91.06 94 GLU A CA 1
ATOM 705 C C . GLU A 1 94 ? 5.243 8.733 8.869 1.00 91.06 94 GLU A C 1
ATOM 707 O O . GLU A 1 94 ? 4.355 7.879 8.845 1.00 91.06 94 GLU A O 1
ATOM 712 N N . CYS A 1 95 ? 6.513 8.442 8.566 1.00 90.62 95 CYS A N 1
ATOM 713 C CA . CYS A 1 95 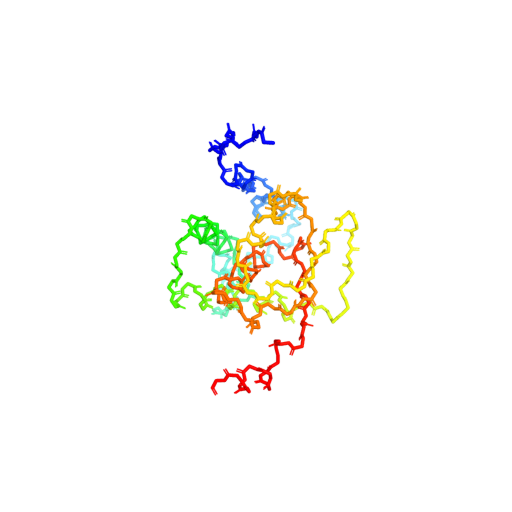? 6.944 7.116 8.115 1.00 90.62 95 CYS A CA 1
ATOM 714 C C . CYS A 1 95 ? 6.574 6.024 9.124 1.00 90.62 95 CYS A C 1
ATOM 716 O O . CYS A 1 95 ? 5.988 5.006 8.759 1.00 90.62 95 CYS A O 1
ATOM 718 N N . LYS A 1 96 ? 6.836 6.242 10.420 1.00 91.06 96 LYS A N 1
ATOM 719 C CA . LYS A 1 96 ? 6.482 5.275 11.469 1.00 91.06 96 LYS A CA 1
ATOM 720 C C . LYS A 1 96 ? 4.976 5.004 11.512 1.00 91.06 96 LYS A C 1
ATOM 722 O O . LYS A 1 96 ? 4.570 3.853 11.690 1.00 91.06 96 LYS A O 1
ATOM 727 N N . ARG A 1 97 ? 4.143 6.035 11.333 1.00 91.19 97 ARG A N 1
ATOM 728 C CA . ARG A 1 97 ? 2.678 5.893 11.281 1.00 91.19 97 ARG A CA 1
ATOM 729 C C . ARG A 1 97 ? 2.240 5.087 10.062 1.00 91.19 97 ARG A C 1
ATOM 731 O O . ARG A 1 97 ? 1.456 4.154 10.228 1.00 91.19 97 ARG A O 1
ATOM 738 N N . VAL A 1 98 ? 2.783 5.389 8.882 1.00 92.19 98 VAL A N 1
ATOM 739 C CA . VAL A 1 98 ? 2.500 4.651 7.639 1.00 92.19 98 VAL A CA 1
ATOM 740 C C . VAL A 1 98 ? 2.893 3.183 7.776 1.00 92.19 98 VAL A C 1
ATOM 742 O O . VAL A 1 98 ? 2.055 2.308 7.566 1.00 92.19 98 VAL A O 1
ATOM 745 N N . CYS A 1 99 ? 4.114 2.899 8.233 1.00 92.00 99 CYS A N 1
ATOM 746 C CA . CYS A 1 99 ? 4.588 1.531 8.436 1.00 92.00 99 CYS A CA 1
ATOM 747 C C . CYS A 1 99 ? 3.720 0.763 9.439 1.00 92.00 99 CYS A C 1
ATOM 749 O O . CYS A 1 99 ? 3.386 -0.395 9.207 1.00 92.00 99 CYS A O 1
ATOM 751 N N . THR A 1 100 ? 3.311 1.401 10.541 1.00 92.12 100 THR A N 1
ATOM 752 C CA . THR A 1 100 ? 2.441 0.764 11.545 1.00 92.12 100 THR A CA 1
ATOM 753 C C . THR A 1 100 ? 1.056 0.454 10.971 1.00 92.12 100 THR A C 1
ATOM 755 O O . THR A 1 100 ? 0.507 -0.618 11.226 1.00 92.12 100 THR A O 1
ATOM 758 N N . ALA A 1 101 ? 0.494 1.370 10.178 1.00 90.38 101 ALA A N 1
ATOM 759 C CA . ALA A 1 101 ? -0.798 1.179 9.528 1.00 90.38 101 ALA A CA 1
ATOM 760 C C . ALA A 1 101 ? -0.743 0.061 8.476 1.00 90.38 101 ALA A C 1
ATOM 762 O O . ALA A 1 101 ? -1.580 -0.839 8.506 1.00 90.38 101 ALA A O 1
ATOM 763 N N . ALA A 1 102 ? 0.267 0.065 7.604 1.00 92.12 102 ALA A N 1
ATOM 764 C CA . ALA A 1 102 ? 0.468 -0.970 6.593 1.00 92.12 102 ALA A CA 1
ATOM 765 C C . ALA A 1 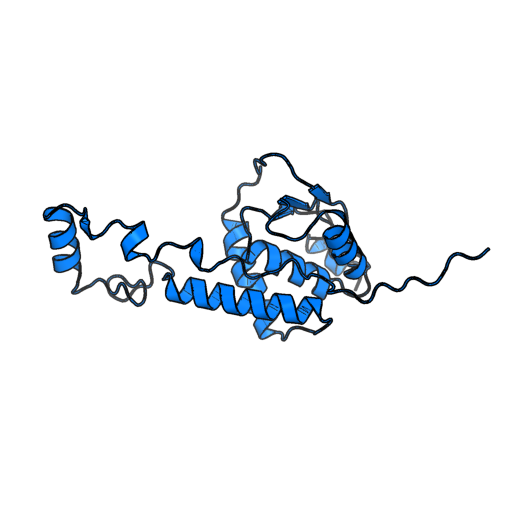102 ? 0.724 -2.347 7.225 1.00 92.12 102 ALA A C 1
ATOM 767 O O . ALA A 1 102 ? 0.081 -3.326 6.853 1.00 92.12 102 ALA A O 1
ATOM 768 N N . ALA A 1 103 ? 1.578 -2.422 8.253 1.00 91.38 103 ALA A N 1
ATOM 769 C CA . ALA A 1 103 ? 1.857 -3.663 8.975 1.00 91.38 103 ALA A CA 1
ATOM 770 C C . ALA A 1 103 ? 0.595 -4.279 9.599 1.00 91.38 103 ALA A C 1
ATOM 772 O O . ALA A 1 103 ? 0.486 -5.498 9.691 1.00 91.38 103 ALA A O 1
ATOM 773 N N . ARG A 1 104 ? -0.375 -3.456 10.013 1.00 90.25 104 ARG A N 1
ATOM 774 C CA . ARG A 1 104 ? -1.667 -3.925 10.535 1.00 90.25 104 ARG A CA 1
ATOM 775 C C . ARG A 1 104 ? -2.484 -4.673 9.479 1.00 90.25 104 ARG A C 1
ATOM 777 O O . ARG A 1 104 ? -3.169 -5.628 9.831 1.00 90.25 104 ARG A O 1
ATOM 784 N N . HIS A 1 105 ? -2.423 -4.228 8.225 1.00 89.94 105 HIS A N 1
ATOM 785 C CA . HIS A 1 105 ? -3.096 -4.874 7.098 1.00 89.94 105 HIS A CA 1
ATOM 786 C C . HIS A 1 105 ? -2.339 -6.135 6.667 1.00 89.94 105 HIS A C 1
ATOM 788 O O . HIS A 1 105 ? -2.917 -7.215 6.689 1.00 89.94 105 HIS A O 1
ATOM 794 N N . LEU A 1 106 ? -1.027 -6.026 6.443 1.00 90.06 106 LEU A N 1
ATOM 795 C CA . LEU A 1 106 ? -0.183 -7.148 6.014 1.00 90.06 106 LEU A CA 1
ATOM 796 C C . LEU A 1 106 ? -0.182 -8.324 7.005 1.00 90.06 106 LEU A C 1
ATOM 798 O O . LEU A 1 106 ? -0.156 -9.472 6.593 1.00 90.06 106 LEU A O 1
ATOM 802 N N . ARG A 1 107 ? -0.255 -8.070 8.321 1.00 89.88 107 ARG A N 1
ATOM 803 C CA . ARG A 1 107 ? -0.339 -9.142 9.338 1.00 89.88 107 ARG A CA 1
ATOM 804 C C . ARG A 1 107 ? -1.642 -9.939 9.305 1.00 89.88 107 ARG A C 1
ATOM 806 O O . ARG A 1 107 ? -1.699 -11.001 9.912 1.00 89.88 107 ARG A O 1
ATOM 813 N N . ARG A 1 108 ? -2.700 -9.379 8.720 1.00 87.75 108 ARG A N 1
ATOM 814 C CA . ARG A 1 108 ? -4.016 -10.022 8.616 1.00 87.75 108 ARG A CA 1
ATOM 815 C C . ARG A 1 108 ? -4.199 -10.741 7.285 1.00 87.75 108 ARG A C 1
ATOM 817 O O . ARG A 1 108 ? -5.199 -11.428 7.125 1.00 87.75 108 ARG A O 1
ATOM 824 N N . GLU A 1 109 ? -3.284 -10.538 6.345 1.00 89.00 109 GLU A N 1
ATOM 825 C CA . GLU A 1 109 ? -3.323 -11.179 5.039 1.00 89.00 109 GLU A CA 1
ATOM 826 C C . GLU A 1 109 ? -2.796 -12.605 5.120 1.00 89.00 109 GLU A C 1
ATOM 828 O O . GLU A 1 109 ? -1.907 -12.924 5.911 1.00 89.00 109 GLU A O 1
ATOM 833 N N . GLU A 1 110 ? -3.387 -13.469 4.305 1.00 89.44 110 GLU A N 1
ATOM 834 C CA . GLU A 1 110 ? -2.968 -14.855 4.174 1.00 89.44 110 GLU A CA 1
ATOM 835 C C . GLU A 1 110 ? -1.693 -14.950 3.333 1.00 89.44 110 GLU A C 1
ATOM 837 O O . GLU A 1 110 ? -1.406 -14.097 2.493 1.00 89.44 110 GLU A O 1
ATOM 842 N N . ASN A 1 111 ? -0.937 -16.033 3.521 1.00 88.06 111 ASN A N 1
ATOM 843 C CA . ASN A 1 111 ? 0.272 -16.281 2.733 1.00 88.06 111 ASN A CA 1
ATOM 844 C C . ASN A 1 111 ? -0.034 -16.506 1.241 1.00 88.06 111 ASN A C 1
ATOM 846 O O . ASN A 1 111 ? 0.831 -16.274 0.400 1.00 88.06 111 ASN A O 1
ATOM 850 N N . ILE A 1 112 ? -1.244 -16.975 0.921 1.00 89.69 112 ILE A N 1
ATOM 851 C CA . ILE A 1 112 ? -1.731 -17.167 -0.445 1.00 89.69 112 ILE A CA 1
ATOM 852 C C . ILE A 1 112 ? -2.856 -16.163 -0.661 1.00 89.69 112 ILE A C 1
ATOM 854 O O . ILE A 1 112 ? -3.924 -16.281 -0.070 1.00 89.69 112 ILE A O 1
ATOM 858 N N . VAL A 1 113 ? -2.612 -15.162 -1.503 1.00 88.44 113 VAL A N 1
ATOM 859 C CA . VAL A 1 113 ? -3.588 -14.103 -1.765 1.00 88.44 113 VAL A CA 1
ATOM 860 C C . VAL A 1 113 ? -4.389 -14.445 -3.017 1.00 88.44 113 VAL A C 1
ATOM 862 O O . VAL A 1 113 ? -3.829 -14.567 -4.106 1.00 88.44 113 VAL A O 1
ATOM 865 N N . ALA A 1 114 ? -5.708 -14.567 -2.873 1.00 89.38 114 ALA A N 1
ATOM 866 C CA . ALA A 1 114 ? -6.617 -14.667 -4.008 1.00 89.38 114 ALA A CA 1
ATOM 867 C C . ALA A 1 114 ? -6.852 -13.277 -4.619 1.00 89.38 114 ALA A C 1
ATOM 869 O O . ALA A 1 114 ? -7.205 -12.330 -3.916 1.00 89.38 114 ALA A O 1
ATOM 870 N N . LEU A 1 115 ? -6.670 -13.152 -5.935 1.00 88.69 115 LEU A N 1
ATOM 871 C CA . LEU A 1 115 ? -6.841 -11.896 -6.665 1.00 88.69 115 LEU A CA 1
ATOM 872 C C . LEU A 1 115 ? -7.959 -12.021 -7.695 1.00 88.69 115 LEU A C 1
ATOM 874 O O . LEU A 1 115 ? -8.117 -13.058 -8.333 1.00 88.69 115 LEU A O 1
ATOM 878 N N . THR A 1 116 ? -8.724 -10.945 -7.867 1.00 87.62 116 THR A N 1
ATOM 879 C CA . THR A 1 116 ? -9.784 -10.862 -8.880 1.00 87.62 116 THR A CA 1
ATOM 880 C C . THR A 1 116 ? -9.293 -10.018 -10.049 1.00 87.62 116 THR A C 1
ATOM 882 O O . THR A 1 116 ? -8.859 -8.886 -9.844 1.00 87.62 116 THR A O 1
ATOM 885 N N . ALA A 1 117 ? -9.345 -10.565 -11.264 1.00 87.19 117 ALA A N 1
ATOM 886 C CA . ALA A 1 117 ? -8.988 -9.838 -12.480 1.00 87.19 117 ALA A CA 1
ATOM 887 C C . ALA A 1 117 ? -9.974 -8.680 -12.752 1.00 87.19 117 ALA A C 1
ATOM 889 O O . ALA A 1 117 ? -11.155 -8.809 -12.418 1.00 87.19 117 ALA A O 1
ATOM 890 N N . PRO A 1 118 ? -9.534 -7.575 -13.385 1.00 90.44 118 PRO A N 1
ATOM 891 C CA . PRO A 1 118 ? -8.198 -7.319 -13.944 1.00 90.44 118 PRO A CA 1
ATOM 892 C C . PRO A 1 118 ? -7.169 -6.843 -12.898 1.00 90.44 118 PRO A C 1
ATOM 894 O O . PRO A 1 118 ? -7.490 -6.058 -12.005 1.00 90.44 118 PRO A O 1
ATOM 897 N N . VAL A 1 119 ? -5.916 -7.303 -13.031 1.00 92.06 119 VAL A N 1
ATOM 898 C CA . VAL A 1 119 ? -4.791 -6.940 -12.148 1.00 92.06 119 VAL A CA 1
ATOM 899 C C . VAL A 1 119 ? -3.543 -6.641 -12.973 1.00 92.06 119 VAL A C 1
ATOM 901 O O . VAL A 1 119 ? -3.194 -7.401 -13.874 1.00 92.06 119 VAL A O 1
ATOM 904 N N . VAL A 1 120 ? -2.848 -5.563 -12.621 1.00 94.06 120 VAL A N 1
ATOM 905 C CA . VAL A 1 120 ? -1.532 -5.214 -13.158 1.00 94.06 120 VAL A CA 1
ATOM 906 C C . VAL A 1 120 ? -0.460 -5.842 -12.283 1.00 94.06 120 VAL A C 1
ATOM 908 O O . VAL A 1 120 ? -0.399 -5.590 -11.079 1.00 94.06 120 VAL A O 1
ATOM 911 N N . VAL A 1 121 ? 0.388 -6.669 -12.890 1.00 93.88 121 VAL A N 1
ATOM 912 C CA . VAL A 1 121 ? 1.496 -7.330 -12.198 1.00 93.88 121 VAL A CA 1
ATOM 913 C C . VAL A 1 121 ? 2.771 -6.528 -12.418 1.00 93.88 121 VAL A C 1
ATOM 915 O O . VAL A 1 121 ? 3.181 -6.298 -13.553 1.00 93.88 121 VAL A O 1
ATOM 918 N N . VAL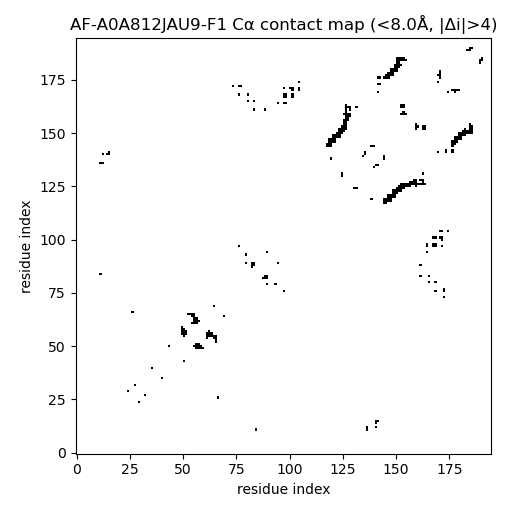 A 1 122 ? 3.396 -6.113 -11.322 1.00 92.69 122 VAL A N 1
ATOM 919 C CA . VAL A 1 122 ? 4.620 -5.317 -11.302 1.00 92.69 122 VAL A CA 1
ATOM 920 C C . VAL A 1 122 ? 5.753 -6.158 -10.724 1.00 92.69 122 VAL A C 1
ATOM 922 O O . VAL A 1 122 ? 5.642 -6.719 -9.631 1.00 92.69 122 VAL A O 1
ATOM 925 N N . GLY A 1 123 ? 6.845 -6.251 -11.483 1.00 90.12 123 GLY A N 1
ATOM 926 C CA . GLY A 1 123 ? 8.068 -6.940 -11.079 1.00 90.12 123 GLY A CA 1
ATOM 927 C C . GLY A 1 123 ? 8.920 -6.138 -10.089 1.00 90.12 123 GLY A C 1
ATOM 928 O O . GLY A 1 123 ? 8.421 -5.293 -9.347 1.00 90.12 123 GLY A O 1
ATOM 929 N N . SER A 1 124 ? 10.226 -6.410 -10.085 1.00 87.44 124 SER A N 1
ATOM 930 C CA . SER A 1 124 ? 11.184 -5.724 -9.211 1.00 87.44 124 SER A CA 1
ATOM 931 C C . SER A 1 124 ? 11.287 -4.236 -9.551 1.00 87.44 124 SER A C 1
ATOM 933 O O . SER A 1 124 ? 11.559 -3.879 -10.694 1.00 87.44 124 SER A O 1
ATOM 935 N N . LEU A 1 125 ? 11.111 -3.384 -8.538 1.00 82.50 125 LEU A N 1
ATOM 936 C CA . LEU A 1 125 ? 11.223 -1.923 -8.653 1.00 82.50 125 LEU A CA 1
ATOM 937 C C . LEU A 1 125 ? 12.634 -1.409 -8.346 1.00 82.50 125 LEU A C 1
ATOM 939 O O . LEU A 1 125 ? 12.964 -0.277 -8.680 1.00 82.50 125 LEU A O 1
ATOM 943 N N . ARG A 1 126 ? 13.453 -2.206 -7.645 1.00 81.81 126 ARG A N 1
ATOM 944 C CA . ARG A 1 126 ? 14.851 -1.912 -7.274 1.00 81.81 126 ARG A CA 1
ATOM 945 C C . ARG A 1 126 ? 15.097 -0.611 -6.497 1.00 81.81 126 ARG A C 1
ATOM 947 O O . ARG A 1 126 ? 16.247 -0.361 -6.160 1.00 81.81 126 ARG A O 1
ATOM 954 N N . GLY A 1 127 ? 14.069 0.150 -6.124 1.00 75.12 127 GLY A N 1
ATOM 955 C CA . GLY A 1 127 ? 14.168 1.417 -5.387 1.00 75.12 127 GLY A CA 1
ATOM 956 C C . GLY A 1 127 ? 14.116 2.662 -6.279 1.00 75.12 127 GLY A C 1
ATOM 957 O O . GLY A 1 127 ? 14.512 3.742 -5.838 1.00 75.12 127 GLY A O 1
ATOM 958 N N . GLU A 1 128 ? 13.674 2.515 -7.529 1.00 82.38 128 GLU A N 1
ATOM 959 C CA . GLU A 1 128 ? 13.503 3.617 -8.470 1.00 82.38 128 GLU A CA 1
ATOM 960 C C . GLU A 1 128 ? 12.071 4.164 -8.411 1.00 82.38 128 GLU A C 1
ATOM 962 O O . GLU A 1 128 ? 11.127 3.628 -8.993 1.00 82.38 128 GLU A O 1
ATOM 967 N N . LEU A 1 129 ? 11.894 5.256 -7.661 1.00 84.50 129 LEU A N 1
ATOM 968 C CA . LEU A 1 129 ? 10.580 5.866 -7.449 1.00 84.50 129 LEU A CA 1
ATOM 969 C C . LEU A 1 129 ? 9.955 6.387 -8.757 1.00 84.50 129 LEU A C 1
ATOM 971 O O . LEU A 1 129 ? 8.737 6.328 -8.921 1.00 84.50 129 LEU A O 1
ATOM 975 N N . GLN A 1 130 ? 10.769 6.891 -9.689 1.00 84.75 130 GLN A N 1
ATOM 976 C CA . GLN A 1 130 ? 10.283 7.451 -10.957 1.00 84.75 130 GLN A CA 1
ATOM 977 C C . GLN A 1 130 ? 9.656 6.387 -11.863 1.00 84.75 130 GLN A C 1
ATOM 979 O O . GLN A 1 130 ? 8.620 6.644 -12.484 1.00 84.75 130 GLN A O 1
ATOM 984 N N . ASP A 1 131 ? 10.209 5.177 -11.873 1.00 87.12 131 ASP A N 1
ATOM 985 C CA . ASP A 1 131 ? 9.639 4.048 -12.608 1.00 87.12 131 ASP A CA 1
ATOM 986 C C . ASP A 1 131 ? 8.273 3.663 -12.050 1.00 87.12 131 ASP A C 1
ATOM 988 O O . ASP A 1 131 ? 7.315 3.486 -12.803 1.00 87.12 131 ASP A O 1
ATOM 992 N N . LEU A 1 132 ? 8.141 3.627 -10.720 1.00 88.19 132 LEU A N 1
ATOM 993 C CA . LEU A 1 132 ? 6.864 3.356 -10.063 1.00 88.19 132 LEU A CA 1
ATOM 994 C C . LEU A 1 132 ? 5.792 4.392 -10.444 1.00 88.19 132 LEU A C 1
ATOM 996 O O . LEU A 1 132 ? 4.656 4.028 -10.752 1.00 88.19 132 LEU A O 1
ATOM 1000 N N . LEU A 1 133 ? 6.147 5.681 -10.471 1.00 88.19 133 LEU A N 1
ATOM 1001 C CA . LEU A 1 133 ? 5.232 6.739 -10.911 1.00 88.19 133 LEU A CA 1
ATOM 1002 C C . LEU A 1 133 ? 4.860 6.594 -12.391 1.00 88.19 133 LEU A C 1
ATOM 1004 O O . LEU A 1 133 ? 3.706 6.808 -12.760 1.00 88.19 133 LEU A O 1
ATOM 1008 N N . THR A 1 134 ? 5.815 6.203 -13.233 1.00 89.31 134 THR A N 1
ATOM 1009 C CA . THR A 1 134 ? 5.589 5.971 -14.665 1.00 89.31 134 THR A CA 1
ATOM 1010 C C . THR A 1 134 ? 4.640 4.796 -14.895 1.00 89.31 134 THR A C 1
ATOM 1012 O O . THR A 1 134 ? 3.705 4.913 -15.688 1.00 89.31 134 THR A O 1
ATOM 1015 N N . ILE A 1 135 ? 4.791 3.704 -14.137 1.00 90.19 135 ILE A N 1
ATOM 1016 C CA . ILE A 1 135 ? 3.866 2.563 -14.159 1.00 90.19 135 ILE A CA 1
ATOM 1017 C C . ILE A 1 135 ? 2.442 3.021 -13.829 1.00 90.19 135 ILE A C 1
ATOM 1019 O O . ILE A 1 135 ? 1.512 2.678 -14.561 1.00 90.19 135 ILE A O 1
ATOM 1023 N N . PHE A 1 136 ? 2.257 3.842 -12.790 1.00 89.81 136 PHE A N 1
ATOM 1024 C CA . PHE A 1 136 ? 0.933 4.369 -12.438 1.00 89.81 136 PHE A CA 1
ATOM 1025 C C . PHE A 1 136 ? 0.334 5.278 -13.516 1.00 89.81 136 PHE A C 1
ATOM 1027 O O . PHE A 1 136 ? -0.879 5.260 -13.716 1.00 89.81 136 PHE A O 1
ATOM 1034 N N . ARG A 1 137 ? 1.154 6.037 -14.252 1.00 88.25 137 ARG A N 1
ATOM 1035 C CA . ARG A 1 137 ? 0.671 6.850 -15.382 1.00 88.25 137 ARG A CA 1
ATOM 1036 C C . ARG A 1 137 ? 0.209 5.998 -16.560 1.00 88.25 137 ARG A C 1
ATOM 1038 O O . ARG A 1 137 ? -0.783 6.345 -17.188 1.00 88.25 137 ARG A O 1
ATOM 1045 N N . ILE A 1 138 ? 0.914 4.906 -16.858 1.00 89.56 138 ILE A N 1
ATOM 1046 C CA . ILE A 1 138 ? 0.591 4.038 -18.001 1.00 89.56 138 ILE A CA 1
ATOM 1047 C C . ILE A 1 138 ? -0.605 3.136 -17.687 1.00 89.56 138 ILE A C 1
ATOM 1049 O O . ILE A 1 138 ? -1.483 2.958 -18.525 1.00 89.56 138 ILE A O 1
ATOM 1053 N N . SER A 1 139 ? -0.634 2.547 -16.492 1.00 88.69 139 SER A N 1
ATOM 1054 C CA . SER A 1 139 ? -1.620 1.520 -16.129 1.00 88.69 139 SER A CA 1
ATOM 1055 C C . SER A 1 139 ? -2.831 2.040 -15.341 1.00 88.69 139 SER A C 1
ATOM 1057 O O . SER A 1 139 ? -3.788 1.298 -15.111 1.00 88.69 139 SER A O 1
ATOM 1059 N N . GLY A 1 140 ? -2.834 3.328 -14.993 1.00 86.81 140 GLY A N 1
ATOM 1060 C CA . GLY A 1 140 ? -3.946 4.023 -14.344 1.00 86.81 140 GLY A CA 1
ATOM 1061 C C . GLY A 1 140 ? -3.793 4.128 -12.821 1.00 86.81 140 GLY A C 1
ATOM 1062 O O . GLY A 1 140 ? -3.177 3.274 -12.184 1.00 86.81 140 GLY A O 1
ATOM 1063 N N . PRO A 1 141 ? -4.332 5.177 -12.185 1.00 83.88 141 PRO A N 1
ATOM 1064 C CA . PRO A 1 141 ? -4.15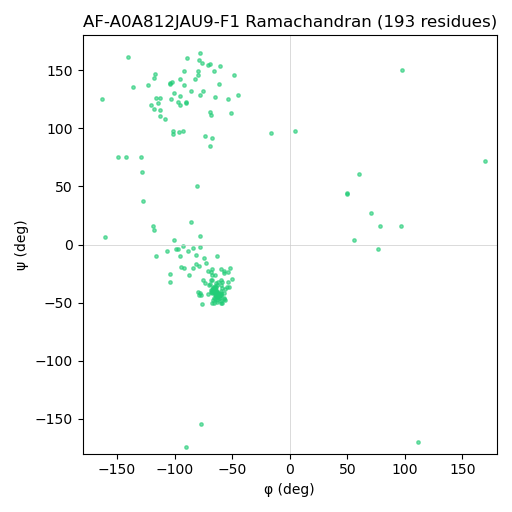2 5.401 -10.755 1.00 83.88 141 PRO A CA 1
ATOM 1065 C C . PRO A 1 141 ? -4.891 4.362 -9.890 1.00 83.88 141 PRO A C 1
ATOM 1067 O O . PRO A 1 141 ? -5.908 3.780 -10.266 1.00 83.88 141 PRO A O 1
ATOM 1070 N N . VAL A 1 142 ? -4.409 4.165 -8.663 1.00 82.75 142 VAL A N 1
ATOM 1071 C CA . VAL A 1 142 ? -5.163 3.461 -7.609 1.00 82.75 142 VAL A CA 1
ATOM 1072 C C . VAL A 1 142 ? -6.244 4.423 -7.086 1.00 82.75 142 VAL A C 1
ATOM 1074 O O . VAL A 1 142 ? -5.897 5.568 -6.785 1.00 82.75 142 VAL A O 1
ATOM 1077 N N . PRO A 1 143 ? -7.524 4.019 -6.933 1.00 80.88 143 PRO A N 1
ATOM 1078 C CA . PRO A 1 143 ? -8.055 2.650 -6.814 1.00 80.88 143 PRO A CA 1
ATOM 1079 C C . PRO A 1 143 ? -8.686 2.042 -8.075 1.00 80.88 143 PRO A C 1
ATOM 1081 O O . PRO A 1 143 ? -9.253 0.952 -7.975 1.00 80.88 143 PRO A O 1
ATOM 1084 N N . GLU A 1 144 ? -8.655 2.736 -9.211 1.00 85.50 144 GLU A N 1
ATOM 1085 C CA . GLU A 1 144 ? -9.315 2.286 -10.444 1.00 85.50 144 GLU A CA 1
ATOM 1086 C C . GLU A 1 144 ? -8.702 0.972 -10.943 1.00 85.50 144 GLU A C 1
ATOM 1088 O O . GLU A 1 144 ? -9.421 0.035 -11.296 1.00 85.50 144 GLU A O 1
ATOM 1093 N N . THR A 1 145 ? -7.375 0.872 -10.851 1.00 87.56 145 THR A N 1
ATOM 1094 C CA . THR A 1 145 ? -6.607 -0.316 -11.222 1.00 87.56 145 THR A CA 1
ATOM 1095 C C . THR A 1 145 ? -6.145 -1.094 -9.984 1.00 87.56 145 THR A C 1
ATOM 1097 O O . THR A 1 145 ? -5.709 -0.514 -8.983 1.00 87.56 145 THR A O 1
ATOM 1100 N N . SER A 1 146 ? -6.220 -2.428 -10.046 1.00 91.75 146 SER A N 1
ATOM 1101 C CA . SER A 1 146 ? -5.690 -3.322 -9.005 1.00 91.75 146 SER A CA 1
ATOM 1102 C C . SER A 1 146 ? -4.247 -3.719 -9.327 1.00 91.75 146 SER A C 1
ATOM 1104 O O . SER A 1 146 ? -3.944 -4.052 -10.471 1.00 91.75 146 SER A O 1
ATOM 1106 N N . TYR A 1 147 ? -3.372 -3.729 -8.323 1.00 93.81 147 TYR A N 1
ATOM 1107 C CA . TYR A 1 147 ? -1.935 -3.961 -8.481 1.00 93.81 147 TYR A CA 1
ATOM 1108 C C . TYR A 1 147 ? -1.435 -5.138 -7.648 1.00 93.81 147 TYR A C 1
ATOM 1110 O O . TYR A 1 147 ? -1.751 -5.256 -6.461 1.00 93.81 147 TYR A O 1
ATOM 1118 N N . LEU A 1 148 ? -0.581 -5.956 -8.259 1.00 94.19 148 LEU A N 1
ATOM 1119 C CA . LEU A 1 148 ? 0.199 -7.003 -7.610 1.00 94.19 148 LEU A CA 1
ATOM 1120 C C . LEU A 1 148 ? 1.687 -6.697 -7.770 1.00 94.19 148 LEU A C 1
ATOM 1122 O O . LEU A 1 148 ? 2.202 -6.727 -8.882 1.00 94.19 148 LEU A O 1
ATOM 1126 N N . PHE A 1 149 ? 2.383 -6.467 -6.662 1.00 93.75 149 PHE A N 1
ATOM 1127 C CA . PHE A 1 149 ? 3.831 -6.278 -6.646 1.00 93.75 149 PHE A CA 1
ATOM 1128 C C . PHE A 1 149 ? 4.536 -7.557 -6.197 1.00 93.75 149 PHE A C 1
ATOM 1130 O O . PHE A 1 149 ? 4.174 -8.133 -5.170 1.00 93.75 149 PHE A O 1
ATOM 1137 N N . LEU A 1 150 ? 5.546 -7.992 -6.953 1.00 91.19 150 LEU A N 1
ATOM 1138 C CA . LEU A 1 150 ? 6.219 -9.281 -6.748 1.00 91.19 150 LEU A CA 1
ATOM 1139 C C . LEU A 1 150 ? 7.402 -9.244 -5.758 1.00 91.19 150 LEU A C 1
ATOM 1141 O O . LEU A 1 150 ? 7.927 -10.304 -5.423 1.00 91.19 150 LEU A O 1
ATOM 1145 N N . GLY A 1 151 ? 7.799 -8.069 -5.258 1.00 88.25 151 GLY A N 1
ATOM 1146 C CA . GLY A 1 151 ? 8.906 -7.913 -4.301 1.00 88.25 151 GLY A CA 1
ATOM 1147 C C . GLY A 1 151 ? 10.145 -7.214 -4.871 1.00 88.25 151 GLY A C 1
ATOM 1148 O O . GLY A 1 151 ? 10.106 -6.662 -5.969 1.00 88.25 151 GLY A O 1
ATOM 1149 N N . ASP A 1 152 ? 11.248 -7.240 -4.116 1.00 85.00 152 ASP A N 1
ATOM 1150 C CA . ASP A 1 152 ? 12.539 -6.616 -4.444 1.00 85.00 152 ASP A CA 1
ATOM 1151 C C . ASP A 1 152 ? 12.463 -5.087 -4.626 1.00 85.00 152 ASP A C 1
ATOM 1153 O O . ASP A 1 152 ? 12.772 -4.524 -5.684 1.00 85.00 152 ASP A O 1
ATOM 1157 N N . TYR A 1 153 ? 12.056 -4.412 -3.549 1.00 84.62 153 TYR A N 1
ATOM 1158 C CA . TYR A 1 153 ? 11.809 -2.974 -3.468 1.00 84.62 153 TYR A CA 1
ATOM 1159 C C . TYR A 1 153 ? 13.055 -2.139 -3.121 1.00 84.62 153 TYR A C 1
ATOM 1161 O O . TYR A 1 153 ? 13.089 -0.960 -3.458 1.00 84.62 153 TYR A O 1
ATOM 1169 N N . THR A 1 154 ? 14.059 -2.698 -2.425 1.00 70.31 154 THR A N 1
ATOM 1170 C CA . THR A 1 154 ? 15.073 -1.900 -1.686 1.00 70.31 154 THR A CA 1
ATOM 1171 C C . THR A 1 154 ? 16.530 -2.055 -2.145 1.00 70.31 154 THR A C 1
ATOM 1173 O O . THR A 1 154 ? 17.434 -1.670 -1.413 1.00 70.31 154 THR A O 1
ATOM 1176 N N . VAL A 1 155 ? 16.795 -2.663 -3.303 1.00 63.16 155 VAL A N 1
ATOM 1177 C CA . VAL A 1 155 ? 18.121 -3.255 -3.587 1.00 63.16 155 VAL A CA 1
ATOM 1178 C C . VAL A 1 155 ? 19.212 -2.263 -3.982 1.00 63.16 155 VAL A C 1
ATOM 1180 O O . VAL A 1 155 ? 20.347 -2.453 -3.568 1.00 63.16 155 VAL A O 1
ATOM 1183 N N . SER A 1 156 ? 18.931 -1.258 -4.815 1.00 65.00 156 SER A N 1
ATOM 1184 C CA . SER A 1 156 ? 20.022 -0.448 -5.396 1.00 65.00 156 SER A CA 1
ATOM 1185 C C . SER A 1 156 ? 19.598 0.923 -5.930 1.00 65.00 156 SER A C 1
ATOM 1187 O O . SER A 1 156 ? 20.384 1.599 -6.592 1.00 65.00 156 SER A O 1
ATOM 1189 N N . GLY A 1 157 ? 18.348 1.313 -5.720 1.00 64.94 157 GLY A N 1
ATOM 1190 C CA . GLY A 1 157 ? 17.798 2.530 -6.289 1.00 64.94 157 GLY A CA 1
ATOM 1191 C C . GLY A 1 157 ? 18.247 3.783 -5.539 1.00 64.94 157 GLY A C 1
ATOM 1192 O O . GLY A 1 157 ? 18.728 3.693 -4.409 1.00 64.94 157 GLY A O 1
ATOM 1193 N N . PRO A 1 158 ? 18.062 4.962 -6.151 1.00 69.38 158 PRO A N 1
ATOM 1194 C CA . PRO A 1 158 ? 18.451 6.242 -5.563 1.00 69.38 158 PRO A CA 1
ATOM 1195 C C . PRO A 1 158 ? 17.615 6.614 -4.327 1.00 69.38 158 PRO A C 1
ATOM 1197 O O . PRO A 1 158 ? 18.106 7.333 -3.461 1.00 69.38 158 PRO A O 1
ATOM 1200 N N . ASP A 1 159 ? 16.373 6.121 -4.224 1.00 74.88 159 ASP A N 1
ATOM 1201 C CA . ASP A 1 159 ? 15.502 6.345 -3.064 1.00 74.88 159 ASP A CA 1
ATOM 1202 C C . ASP A 1 159 ? 14.665 5.090 -2.714 1.00 74.88 159 ASP A C 1
ATOM 1204 O O . ASP A 1 159 ? 13.452 5.015 -2.970 1.00 74.88 159 ASP A O 1
ATOM 1208 N N . PRO A 1 160 ? 15.298 4.067 -2.105 1.00 78.81 160 PRO A N 1
ATOM 1209 C CA . PRO A 1 160 ? 14.616 2.831 -1.726 1.00 78.81 160 PRO A CA 1
ATOM 1210 C C . PRO A 1 160 ? 13.607 3.069 -0.594 1.00 78.81 160 PRO A C 1
ATOM 1212 O O . PRO A 1 160 ? 12.572 2.404 -0.521 1.00 78.81 160 PRO A O 1
ATOM 1215 N N . CYS A 1 161 ? 13.879 4.049 0.272 1.00 84.06 161 CYS A N 1
ATOM 1216 C CA . CYS A 1 161 ? 12.998 4.435 1.367 1.00 84.06 161 CYS A CA 1
ATOM 1217 C C . CYS A 1 161 ? 11.708 5.072 0.844 1.00 84.06 161 CYS A C 1
ATOM 1219 O O . CYS A 1 161 ? 10.626 4.643 1.246 1.00 84.06 161 CYS A O 1
ATOM 1221 N N . GLY A 1 162 ? 11.796 6.055 -0.057 1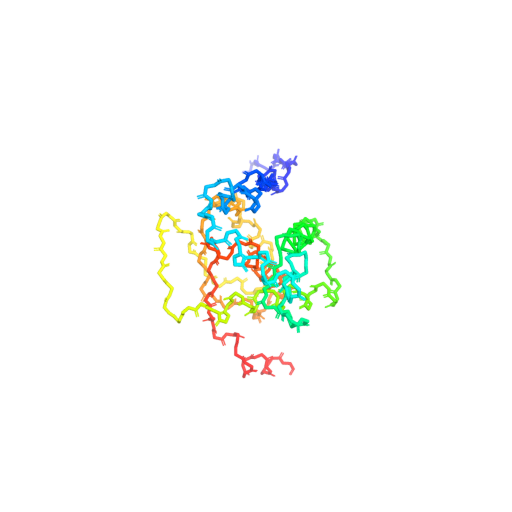.00 85.38 162 GLY A N 1
ATOM 1222 C CA . GLY A 1 162 ? 10.626 6.697 -0.657 1.00 85.38 162 GLY A CA 1
ATOM 1223 C C . GLY A 1 162 ? 9.750 5.704 -1.416 1.00 85.38 162 GLY A C 1
ATOM 1224 O O . GLY A 1 162 ? 8.535 5.674 -1.209 1.00 85.38 162 GLY A O 1
ATOM 1225 N N . THR A 1 163 ? 10.372 4.814 -2.196 1.00 87.94 163 THR A N 1
ATOM 1226 C CA . THR A 1 163 ? 9.674 3.744 -2.929 1.00 87.94 163 THR A CA 1
ATOM 1227 C C . THR A 1 163 ? 8.901 2.824 -1.980 1.00 87.94 163 THR A C 1
ATOM 1229 O O . THR A 1 163 ? 7.698 2.615 -2.151 1.00 87.94 163 THR A O 1
ATOM 1232 N N . LEU A 1 164 ? 9.551 2.319 -0.925 1.00 89.44 164 LEU A N 1
ATOM 1233 C CA . LEU A 1 164 ? 8.904 1.435 0.044 1.00 89.44 164 LEU A CA 1
ATOM 1234 C C . LEU A 1 164 ? 7.785 2.148 0.816 1.00 89.44 164 LEU A C 1
ATOM 1236 O O . LEU A 1 164 ? 6.709 1.583 1.010 1.00 89.44 164 LEU A O 1
ATOM 1240 N N . VAL A 1 165 ? 8.013 3.387 1.258 1.00 90.75 165 VAL A N 1
ATOM 1241 C CA . VAL A 1 165 ? 7.011 4.145 2.019 1.00 90.75 165 VAL A CA 1
ATOM 1242 C C . VAL A 1 165 ? 5.791 4.466 1.157 1.00 90.75 165 VAL A C 1
ATOM 1244 O O . VAL A 1 165 ? 4.671 4.346 1.656 1.00 90.75 165 VAL A O 1
ATOM 1247 N N . LEU A 1 166 ? 5.973 4.794 -0.126 1.00 90.25 166 LEU A N 1
ATOM 1248 C CA . LEU A 1 166 ? 4.863 5.000 -1.056 1.00 90.25 166 LEU A CA 1
ATOM 1249 C C . LEU A 1 166 ? 4.027 3.722 -1.227 1.00 90.25 166 LEU A C 1
ATOM 1251 O O . LEU A 1 166 ? 2.802 3.772 -1.114 1.00 90.25 166 LEU A O 1
ATOM 1255 N N . LEU A 1 167 ? 4.669 2.566 -1.422 1.00 91.94 167 LEU A N 1
ATOM 1256 C CA . LEU A 1 167 ? 3.973 1.277 -1.538 1.00 91.94 167 LEU A CA 1
ATOM 1257 C C . LEU A 1 167 ? 3.201 0.920 -0.262 1.00 91.94 167 LEU A C 1
ATOM 1259 O O . LEU A 1 167 ? 2.041 0.511 -0.326 1.00 91.94 167 LEU A O 1
ATOM 1263 N N . LEU A 1 168 ? 3.811 1.118 0.910 1.00 92.81 168 LEU A N 1
ATOM 1264 C CA . LEU A 1 168 ? 3.153 0.888 2.198 1.00 92.81 168 LEU A CA 1
ATOM 1265 C C . LEU A 1 168 ? 1.982 1.851 2.419 1.00 92.81 168 LEU A C 1
ATOM 1267 O O . LEU A 1 168 ? 0.952 1.448 2.961 1.00 92.81 168 LEU A O 1
ATOM 1271 N N . LEU A 1 169 ? 2.109 3.106 1.985 1.00 92.44 169 LEU A N 1
ATOM 1272 C CA . LEU A 1 169 ? 1.034 4.089 2.057 1.00 92.44 169 LEU A CA 1
ATOM 1273 C C . LEU A 1 169 ? -0.150 3.683 1.176 1.00 92.44 169 LEU A C 1
ATOM 1275 O O . LEU A 1 169 ? -1.287 3.675 1.653 1.00 92.44 169 LEU A O 1
ATOM 1279 N N . LEU A 1 170 ? 0.116 3.279 -0.068 1.00 91.62 170 LEU A N 1
ATOM 1280 C CA . LEU A 1 170 ? -0.899 2.767 -0.988 1.00 91.62 170 LEU A CA 1
ATOM 1281 C C . LEU A 1 170 ? -1.578 1.514 -0.429 1.00 91.62 170 LEU A C 1
ATOM 1283 O O . LEU A 1 170 ? -2.805 1.431 -0.440 1.00 91.62 170 LEU A O 1
ATOM 1287 N N . LYS A 1 171 ? -0.810 0.588 0.156 1.00 92.56 171 LYS A N 1
ATOM 1288 C CA . LYS A 1 171 ? -1.351 -0.603 0.823 1.00 92.56 171 LYS A CA 1
ATOM 1289 C C . LYS A 1 171 ? -2.227 -0.256 2.028 1.00 92.56 171 LYS A C 1
ATOM 1291 O O . LYS A 1 171 ? -3.275 -0.864 2.227 1.00 92.56 171 LYS A O 1
ATOM 1296 N N . ALA A 1 172 ? -1.824 0.720 2.841 1.00 91.62 172 ALA A N 1
ATOM 1297 C CA . ALA A 1 172 ? -2.597 1.150 4.004 1.00 91.62 172 ALA A CA 1
ATOM 1298 C C . ALA A 1 172 ? -3.900 1.872 3.614 1.00 91.62 172 ALA A C 1
ATOM 1300 O O . ALA A 1 172 ? -4.907 1.742 4.321 1.00 91.62 172 ALA A O 1
ATOM 1301 N N . ARG A 1 173 ? -3.879 2.618 2.500 1.00 88.81 173 ARG A N 1
ATOM 1302 C CA . ARG A 1 173 ? -5.027 3.365 1.973 1.00 88.81 173 ARG A CA 1
ATOM 1303 C C . ARG A 1 173 ? -6.010 2.469 1.221 1.00 88.81 173 ARG A C 1
ATOM 1305 O O . ARG A 1 173 ? -7.216 2.599 1.425 1.00 88.81 173 ARG A O 1
ATOM 1312 N N . PHE A 1 174 ? -5.495 1.562 0.393 1.00 90.00 174 PHE A N 1
ATOM 1313 C CA . PHE A 1 174 ? -6.256 0.708 -0.521 1.00 90.00 174 PHE A CA 1
ATOM 1314 C C . PHE A 1 174 ? -5.878 -0.777 -0.362 1.00 90.00 174 PHE A C 1
ATOM 1316 O O . PHE A 1 174 ? -5.401 -1.404 -1.313 1.00 90.00 174 PHE A O 1
ATOM 1323 N N . PRO A 1 175 ? -6.107 -1.378 0.822 1.00 88.81 175 PRO A N 1
ATOM 1324 C CA . PRO A 1 175 ? -5.653 -2.738 1.120 1.00 88.81 175 PRO A CA 1
ATOM 1325 C C . PRO A 1 175 ? -6.225 -3.800 0.173 1.00 88.81 175 PRO A C 1
ATOM 1327 O O . PRO A 1 175 ? -5.545 -4.784 -0.100 1.00 88.81 175 PRO A O 1
ATOM 1330 N N . SER A 1 176 ? -7.437 -3.585 -0.352 1.00 87.88 176 SER A N 1
ATOM 1331 C CA . SER A 1 176 ? -8.114 -4.510 -1.273 1.00 87.88 176 SER A CA 1
ATOM 1332 C C . SER A 1 176 ? -7.669 -4.385 -2.734 1.00 87.88 176 SER A C 1
ATOM 1334 O O . SER A 1 176 ? -7.970 -5.269 -3.527 1.00 87.88 176 SER A O 1
ATOM 1336 N N . ARG A 1 177 ? -7.013 -3.278 -3.116 1.00 89.69 177 ARG A N 1
ATOM 1337 C CA . ARG A 1 177 ? -6.589 -3.008 -4.506 1.00 89.69 177 ARG A CA 1
ATOM 1338 C C . ARG A 1 177 ? -5.097 -3.218 -4.717 1.00 89.69 177 ARG A C 1
ATOM 1340 O O . ARG A 1 177 ? -4.680 -3.468 -5.840 1.00 89.69 177 ARG A O 1
ATOM 1347 N N . VAL A 1 178 ? -4.301 -3.086 -3.661 1.00 92.44 178 VAL A N 1
ATOM 1348 C CA . VAL A 1 178 ? -2.842 -3.191 -3.721 1.00 92.44 178 VAL A CA 1
ATOM 1349 C C . VAL A 1 178 ? -2.400 -4.410 -2.931 1.00 92.44 178 VAL A C 1
ATOM 1351 O O . VAL A 1 178 ? -2.641 -4.488 -1.726 1.00 92.44 178 VAL A O 1
ATOM 1354 N N . THR A 1 179 ? -1.708 -5.330 -3.593 1.00 93.38 179 THR A N 1
ATOM 1355 C CA . THR A 1 179 ? -1.139 -6.537 -2.991 1.00 93.38 179 THR A CA 1
ATOM 1356 C C . THR A 1 179 ? 0.376 -6.486 -3.098 1.00 93.38 179 THR A C 1
ATOM 1358 O O . THR A 1 179 ? 0.919 -6.297 -4.185 1.00 93.38 179 THR A O 1
ATOM 1361 N N . LEU A 1 180 ? 1.057 -6.636 -1.961 1.00 93.38 180 LEU A N 1
ATOM 1362 C CA . LEU A 1 180 ? 2.514 -6.602 -1.867 1.00 93.38 180 LEU A CA 1
ATOM 1363 C C . LEU A 1 180 ? 3.011 -7.990 -1.481 1.00 93.38 180 LEU A C 1
ATOM 1365 O O . LEU A 1 180 ? 2.727 -8.456 -0.378 1.00 93.38 180 LEU A O 1
ATOM 1369 N N . LEU A 1 181 ? 3.764 -8.635 -2.368 1.00 92.00 181 LEU A N 1
ATOM 1370 C CA . LEU A 1 181 ? 4.478 -9.862 -2.041 1.00 92.00 181 LEU A CA 1
ATOM 1371 C C . LEU A 1 181 ? 5.872 -9.547 -1.502 1.00 92.00 181 LEU A C 1
ATOM 1373 O O . LEU A 1 181 ? 6.414 -8.450 -1.675 1.00 92.00 181 LEU A O 1
ATOM 1377 N N . ARG A 1 182 ? 6.434 -10.529 -0.801 1.00 88.38 182 ARG A N 1
ATOM 1378 C CA . ARG A 1 182 ? 7.783 -10.462 -0.253 1.00 88.38 182 ARG A CA 1
ATOM 1379 C C . ARG A 1 182 ? 8.770 -11.018 -1.278 1.00 88.38 182 ARG A C 1
ATOM 1381 O O . ARG A 1 182 ? 8.646 -12.179 -1.656 1.00 88.38 182 ARG A O 1
ATOM 1388 N N . GLY A 1 183 ? 9.750 -10.212 -1.669 1.00 83.69 183 GLY A N 1
ATOM 1389 C CA . GLY A 1 183 ? 10.900 -10.651 -2.451 1.00 83.69 183 GLY A CA 1
ATOM 1390 C C . GLY A 1 183 ? 12.059 -11.091 -1.556 1.00 83.69 183 GLY A C 1
ATOM 1391 O O . GLY A 1 183 ? 11.952 -11.190 -0.325 1.00 83.69 183 GLY A O 1
ATOM 1392 N N . ARG A 1 184 ? 13.195 -11.392 -2.186 1.00 81.38 184 ARG A N 1
ATOM 1393 C CA . ARG A 1 184 ? 14.372 -11.923 -1.483 1.00 81.38 184 ARG A CA 1
ATOM 1394 C C . ARG A 1 184 ? 15.098 -10.832 -0.700 1.00 81.38 184 ARG A C 1
ATOM 1396 O O . ARG A 1 184 ? 15.683 -11.097 0.348 1.00 81.38 184 ARG A O 1
ATOM 1403 N N . HIS A 1 185 ? 15.042 -9.597 -1.186 1.00 72.25 185 HIS A N 1
ATOM 1404 C CA . HIS A 1 185 ? 15.774 -8.483 -0.596 1.00 72.25 185 HIS A CA 1
ATOM 1405 C C . HIS A 1 185 ? 15.080 -7.861 0.627 1.00 72.25 185 HIS A C 1
ATOM 1407 O O . HIS A 1 185 ? 15.700 -7.110 1.375 1.00 72.25 185 HIS A O 1
ATOM 1413 N N . GLU A 1 186 ? 13.838 -8.258 0.918 1.00 74.19 186 GLU A N 1
ATOM 1414 C CA . GLU A 1 186 ? 13.090 -7.872 2.122 1.00 74.19 186 GLU A CA 1
ATOM 1415 C C . GLU A 1 186 ? 13.387 -8.788 3.336 1.00 74.19 186 GLU A C 1
ATOM 1417 O O . GLU A 1 186 ? 12.600 -8.899 4.290 1.00 74.19 186 GLU A O 1
ATOM 1422 N N . GLN A 1 187 ? 14.509 -9.509 3.311 1.00 68.25 187 GLN A N 1
ATOM 1423 C CA . GLN A 1 187 ? 15.041 -10.282 4.434 1.00 68.25 187 GLN A CA 1
ATOM 1424 C C . GLN A 1 187 ? 16.230 -9.558 5.070 1.00 68.25 187 GLN A C 1
ATOM 1426 O O . GLN A 1 187 ? 17.114 -9.071 4.375 1.00 68.25 187 GLN A O 1
ATOM 1431 N N . ARG A 1 188 ? 16.285 -9.551 6.414 1.00 59.09 188 ARG A N 1
ATOM 1432 C CA . ARG A 1 188 ? 17.353 -8.885 7.189 1.00 59.09 188 ARG A CA 1
ATOM 1433 C C . ARG A 1 188 ? 18.765 -9.312 6.773 1.00 59.09 188 ARG A C 1
ATOM 1435 O O . ARG A 1 188 ? 19.665 -8.490 6.857 1.00 59.09 188 ARG A O 1
ATOM 1442 N N . GLN A 1 189 ? 18.941 -10.565 6.344 1.00 51.47 189 GLN A N 1
ATOM 1443 C CA . GLN A 1 189 ? 20.232 -11.109 5.907 1.00 51.47 189 GLN A CA 1
ATOM 1444 C C . GLN A 1 189 ? 20.774 -10.373 4.673 1.00 51.47 189 GLN A C 1
ATOM 1446 O O . GLN A 1 189 ? 21.912 -9.930 4.687 1.00 51.47 189 GLN A O 1
ATOM 1451 N N . MET A 1 190 ? 19.930 -10.109 3.672 1.00 53.47 190 MET A N 1
ATOM 1452 C CA . MET A 1 190 ? 20.343 -9.451 2.424 1.00 53.47 190 MET A CA 1
ATOM 1453 C C . MET A 1 190 ? 20.498 -7.925 2.560 1.00 53.47 190 MET A C 1
ATOM 1455 O O . MET A 1 190 ? 21.128 -7.299 1.716 1.00 53.47 190 MET A O 1
ATOM 1459 N N . THR A 1 191 ? 19.916 -7.300 3.594 1.00 55.59 191 THR A N 1
ATOM 1460 C CA . THR A 1 191 ? 20.017 -5.842 3.823 1.00 55.59 191 THR A CA 1
ATOM 1461 C C . THR A 1 191 ? 21.296 -5.438 4.571 1.00 55.59 191 THR A C 1
ATOM 1463 O O . THR A 1 191 ? 21.671 -4.272 4.528 1.00 55.59 191 THR A O 1
ATOM 1466 N N . GLN A 1 192 ? 21.953 -6.367 5.279 1.00 51.84 192 GLN A N 1
ATOM 1467 C CA . GLN A 1 192 ? 23.181 -6.090 6.044 1.00 51.84 192 GLN A CA 1
ATOM 1468 C C . GLN A 1 192 ? 24.472 -6.390 5.271 1.00 51.84 192 GLN A C 1
ATOM 1470 O O . GLN A 1 192 ? 25.513 -5.855 5.623 1.00 51.84 192 GLN A O 1
ATOM 1475 N N . GLU A 1 193 ? 24.412 -7.199 4.212 1.00 45.62 193 GLU A N 1
ATOM 1476 C CA . GLU A 1 193 ? 25.585 -7.581 3.406 1.00 45.62 193 GLU A CA 1
ATOM 1477 C C . GLU A 1 193 ? 26.053 -6.494 2.417 1.00 45.62 193 GLU A C 1
ATOM 1479 O O . GLU A 1 193 ? 27.049 -6.682 1.725 1.00 45.62 193 GLU A O 1
ATOM 1484 N N . GLY A 1 194 ? 25.354 -5.357 2.344 1.00 49.56 194 GLY A N 1
ATOM 1485 C CA . GLY A 1 194 ? 25.685 -4.234 1.456 1.00 49.56 194 GLY A CA 1
ATOM 1486 C C . GLY A 1 194 ? 25.994 -2.915 2.168 1.00 49.56 194 GLY A C 1
ATOM 1487 O O . GLY A 1 194 ? 25.931 -1.874 1.516 1.00 49.56 194 GLY A O 1
ATOM 1488 N N . ALA A 1 195 ? 26.254 -2.943 3.481 1.00 38.84 195 ALA A N 1
ATOM 1489 C CA . ALA A 1 195 ? 26.608 -1.769 4.286 1.00 38.84 195 ALA A CA 1
ATOM 1490 C C . ALA A 1 195 ? 28.081 -1.794 4.709 1.00 38.84 195 ALA A C 1
ATOM 1492 O O . ALA A 1 195 ? 28.567 -2.888 5.073 1.00 38.84 195 ALA A O 1
#